Protein AF-A0A5B0MPW3-F1 (afdb_monomer)

Mean predicted aligned error: 5.73 Å

Secondary structure (DSSP, 8-state):
-HHHHTT---TTT-SS--SSB----SSTGGGGSHHHHHHHTTB-TTS-B-PPPBP-HHHHHHHHHHHHHHHHHS-HHHHHHHHHHHT---HHHHHHHHTTTSHHHHHHHHHHHHH-GGGGS-GGGG-TT--TTTSS---HIIIIIIIIIHHHHHHHHHHS-HHHHHHHHHHHHT---TTS--PPP-HHHHHHTGGG--HHHHHHHHHHHHHHTGGG--HHHHHHHHHHHHHHHHHT-S--S-HHHHHHHHHHHHHHHHHHHHHH-GGGGG-HHHHHHTTHHHHHHHHSSGGGG-SHHHHHHHHHHHHHHHTS-SSSHHHHHHHHHHHTT--

Nearest PDB structures (foldseek):
  3euh-assembly1_B  TM=1.556E-01  e=5.243E+00  Escherichia coli K-12

Organism: NCBI:txid56615

Sequence (331 aa):
MHSEITNTPYPGSALNPCCICTLSAPSLAAKHRKDFMYKFLHLDRHGNVTRNRPRVWLETIKQTHKLFKVATEDTIVAFDTLSKEYGVKDRINEKFIEQQGIAKVKAKINDLKANKFLRLFNPFLRLIGFDGCLDTPVEILHVFLLGVVKYLVHDFVGKLSEKQKDELEGRIESFNTSSLNMPKLQPKYLVSHVKSLIGKEFKIFLQAAPFILFPFMDEDQREIWISLCTLSSYAFQTHINNMEDFQLNLRKHTANFFYRIIRVTAQWVNKPKFHILLHLADSIRRFGPATLFSTEKFESYNGVLRTASTHSNRICPGRDIAIKFANFHAL

Foldseek 3Di:
DLCQLLQAPPLFQAQQNASFARLGAPDSVRLPDVVSLCQLLCHDPVRDRHHGHTDFSVVLLVLVVVLLCCLVPNHPVVSVVSCSVSRGHHPLLVVLSVCCPPPVSVVVCVCCVVPPVPSSTDPSSPDPPDRSNQPDALACQVLPQVAPLLVLLCVQLVPDDPVLLVQLLVQQQPDDCPPPPADDDDSCCCNVVSNPDGRRSSVVCLVCVLRSVVVVDDPLSNQLSVLSSVLVCLLQPPDDPDLVVSLVVNLVSLVSNVVSVVVVPSPCSSGSSNSSSNCNSVSCSVQNRSVRVHCPVVVVCVVLLVVQQVPDPPPCSVVSSVVSSVCPVVD

Radius of gyration: 23.0 Å; Cα contacts (8 Å, |Δi|>4): 360; chains: 1; bounding box: 61×42×62 Å

Structure (mmCIF, N/CA/C/O backbone):
data_AF-A0A5B0MPW3-F1
#
_entry.id   AF-A0A5B0MPW3-F1
#
loop_
_atom_site.group_PDB
_atom_site.id
_atom_site.type_symbol
_atom_site.label_atom_id
_atom_site.label_alt_id
_atom_site.label_comp_id
_atom_site.label_asym_id
_atom_site.label_entity_id
_atom_site.label_seq_id
_atom_site.pdbx_PDB_ins_code
_atom_site.Cartn_x
_atom_site.Cartn_y
_atom_site.Cartn_z
_atom_site.occupancy
_atom_site.B_iso_or_equiv
_atom_site.auth_seq_id
_atom_site.auth_comp_id
_atom_site.auth_asym_id
_atom_site.auth_atom_id
_atom_site.pdbx_PDB_model_num
ATOM 1 N N . MET A 1 1 ? 10.307 -1.663 -1.362 1.00 57.50 1 MET A N 1
ATOM 2 C CA . MET A 1 1 ? 10.723 -3.007 -1.805 1.00 57.50 1 MET A CA 1
ATOM 3 C C . MET A 1 1 ? 9.875 -3.500 -2.975 1.00 57.50 1 MET A C 1
ATOM 5 O O . MET A 1 1 ? 10.429 -3.609 -4.055 1.00 57.50 1 MET A O 1
ATOM 9 N N . HIS A 1 2 ? 8.553 -3.695 -2.835 1.00 80.50 2 HIS A N 1
ATOM 10 C CA . HIS A 1 2 ? 7.724 -4.223 -3.941 1.00 80.50 2 HIS A CA 1
ATOM 11 C C . HIS A 1 2 ? 7.846 -3.427 -5.244 1.00 80.50 2 HIS A C 1
ATOM 13 O O . HIS A 1 2 ? 8.099 -4.018 -6.278 1.00 80.50 2 HIS A O 1
ATOM 19 N N . SER A 1 3 ? 7.794 -2.093 -5.185 1.00 83.25 3 SER A N 1
ATOM 20 C CA . SER A 1 3 ? 7.912 -1.237 -6.376 1.00 83.25 3 SER A CA 1
ATOM 21 C C . SER A 1 3 ? 9.202 -1.448 -7.181 1.00 83.25 3 SER A C 1
ATOM 23 O O . SER A 1 3 ? 9.213 -1.246 -8.387 1.00 83.25 3 SER A O 1
ATOM 25 N N . GLU A 1 4 ? 10.297 -1.834 -6.522 1.00 86.75 4 GLU A N 1
ATOM 26 C CA . GLU A 1 4 ? 11.567 -2.117 -7.200 1.00 86.75 4 GLU A CA 1
ATOM 27 C C . GLU A 1 4 ? 11.546 -3.493 -7.858 1.00 86.75 4 GLU A C 1
ATOM 29 O O . GLU A 1 4 ? 12.031 -3.630 -8.971 1.00 86.75 4 GLU A O 1
ATOM 34 N N . ILE A 1 5 ? 10.941 -4.487 -7.201 1.00 90.19 5 ILE A N 1
ATOM 35 C CA . ILE A 1 5 ? 10.763 -5.844 -7.736 1.00 90.19 5 ILE A CA 1
ATOM 36 C C . ILE A 1 5 ? 9.858 -5.818 -8.973 1.00 90.19 5 ILE A C 1
ATOM 38 O O . ILE A 1 5 ? 10.146 -6.480 -9.965 1.00 90.19 5 ILE A O 1
ATOM 42 N N . THR A 1 6 ? 8.789 -5.025 -8.927 1.00 92.31 6 THR A N 1
ATOM 43 C CA . THR A 1 6 ? 7.731 -4.991 -9.944 1.00 92.31 6 THR A CA 1
ATOM 44 C C . THR A 1 6 ? 7.948 -3.936 -11.025 1.00 92.31 6 THR A C 1
ATOM 46 O O . THR A 1 6 ? 7.065 -3.727 -11.854 1.00 92.31 6 THR A O 1
ATOM 49 N N . ASN A 1 7 ? 9.096 -3.250 -11.029 1.00 93.81 7 ASN A N 1
ATOM 50 C CA . ASN A 1 7 ? 9.374 -2.130 -11.929 1.00 93.81 7 ASN A CA 1
ATOM 51 C C . ASN A 1 7 ? 8.238 -1.094 -11.955 1.00 93.81 7 ASN A C 1
ATOM 53 O O . ASN A 1 7 ? 7.864 -0.609 -13.020 1.00 93.81 7 ASN A O 1
ATOM 57 N N . THR A 1 8 ? 7.670 -0.738 -10.803 1.00 91.94 8 THR A N 1
ATOM 58 C CA . THR A 1 8 ? 6.634 0.300 -10.713 1.00 91.94 8 THR A CA 1
ATOM 59 C C . THR A 1 8 ? 7.130 1.520 -9.940 1.00 91.94 8 THR A C 1
ATOM 61 O O . THR A 1 8 ? 8.011 1.414 -9.085 1.00 91.94 8 THR A O 1
ATOM 64 N N . PRO A 1 9 ? 6.550 2.711 -10.166 1.00 88.94 9 PRO A N 1
ATOM 65 C CA . PRO A 1 9 ? 6.811 3.877 -9.342 1.00 88.94 9 PRO A CA 1
ATOM 66 C C . PRO A 1 9 ? 6.571 3.601 -7.858 1.00 88.94 9 PRO A C 1
ATOM 68 O O . PRO A 1 9 ? 5.715 2.801 -7.473 1.00 88.94 9 PRO A O 1
ATOM 71 N N . TYR A 1 10 ? 7.304 4.316 -7.006 1.00 86.25 10 TYR A N 1
ATOM 72 C CA . TYR A 1 10 ? 7.002 4.314 -5.582 1.00 86.25 10 TYR A CA 1
ATOM 73 C C . TYR A 1 10 ? 5.600 4.910 -5.370 1.00 86.25 10 TYR A C 1
ATOM 75 O O . TYR A 1 10 ? 5.380 6.042 -5.807 1.00 86.25 10 TYR A O 1
ATOM 83 N N . PRO A 1 11 ? 4.667 4.212 -4.696 1.00 78.38 11 PRO A N 1
ATOM 84 C CA . PRO A 1 11 ? 3.252 4.570 -4.716 1.00 78.38 11 PRO A CA 1
ATOM 85 C C . PRO A 1 11 ? 2.930 6.021 -4.347 1.00 78.38 11 PRO A C 1
ATOM 87 O O . PRO A 1 11 ? 2.039 6.594 -4.957 1.00 78.38 11 PRO A O 1
ATOM 90 N N . GLY A 1 12 ? 3.652 6.609 -3.379 1.00 76.25 12 GLY A N 1
ATOM 91 C CA . GLY A 1 12 ? 3.382 7.907 -2.732 1.00 76.25 12 GLY A CA 1
ATOM 92 C C . GLY A 1 12 ? 2.705 8.980 -3.601 1.00 76.25 12 GLY A C 1
ATOM 93 O O . GLY A 1 12 ? 1.484 9.009 -3.728 1.00 76.25 12 GLY A O 1
ATOM 94 N N . SER A 1 13 ? 3.481 9.904 -4.168 1.00 73.81 13 SER A N 1
ATOM 95 C CA . SER A 1 13 ? 2.966 10.944 -5.072 1.00 73.81 13 SER A CA 1
ATOM 96 C C . SER A 1 13 ? 2.858 10.475 -6.530 1.00 73.81 13 SER A C 1
ATOM 98 O O . SER A 1 13 ? 2.499 11.265 -7.397 1.00 73.81 13 SER A O 1
ATOM 100 N N . ALA A 1 14 ? 3.110 9.195 -6.826 1.00 84.81 14 ALA A N 1
ATOM 101 C CA . ALA A 1 14 ? 3.136 8.693 -8.196 1.00 84.81 14 ALA A CA 1
ATOM 102 C C . ALA A 1 14 ? 1.771 8.784 -8.883 1.00 84.81 14 ALA A C 1
ATOM 104 O O . ALA A 1 14 ? 0.738 8.469 -8.294 1.00 84.81 14 ALA A O 1
ATOM 105 N N . LEU A 1 15 ? 1.775 9.162 -10.161 1.00 91.44 15 LEU A N 1
ATOM 106 C CA . LEU A 1 15 ? 0.581 9.150 -11.010 1.00 91.44 15 LEU A CA 1
ATOM 107 C C . LEU A 1 15 ? 0.017 7.740 -11.204 1.00 91.44 15 LEU A C 1
ATOM 109 O O . LEU A 1 15 ? -1.187 7.603 -11.363 1.00 91.44 15 LEU A O 1
ATOM 113 N N . ASN A 1 16 ? 0.871 6.719 -11.097 1.00 93.19 16 ASN A N 1
ATOM 114 C CA . ASN A 1 16 ? 0.540 5.298 -11.155 1.00 93.19 16 ASN A CA 1
ATOM 115 C C . ASN A 1 16 ? 0.856 4.637 -9.803 1.00 93.19 16 ASN A C 1
ATOM 117 O O . ASN A 1 16 ? 1.947 4.093 -9.629 1.00 93.19 16 ASN A O 1
ATOM 121 N N . PRO A 1 17 ? -0.038 4.742 -8.808 1.00 91.62 17 PRO A N 1
ATOM 122 C CA . PRO A 1 17 ? 0.275 4.339 -7.441 1.00 91.62 17 PRO A CA 1
ATOM 123 C C . PRO A 1 17 ? 0.148 2.829 -7.174 1.00 91.62 17 PRO A C 1
ATOM 125 O O . PRO A 1 17 ? 0.576 2.372 -6.116 1.00 91.62 17 PRO A O 1
ATOM 128 N N . CYS A 1 18 ? -0.466 2.055 -8.076 1.00 94.12 18 CYS A N 1
ATOM 129 C CA . CYS A 1 18 ? -0.757 0.635 -7.867 1.00 94.12 18 CYS A CA 1
ATOM 130 C C . CYS A 1 18 ? 0.128 -0.265 -8.740 1.00 94.12 18 CYS A C 1
ATOM 132 O O . CYS A 1 18 ? 0.211 -0.063 -9.952 1.00 94.12 18 CYS A O 1
ATOM 134 N N . CYS A 1 19 ? 0.729 -1.294 -8.134 1.00 92.75 19 CYS A N 1
ATOM 135 C CA . CYS A 1 19 ? 1.487 -2.323 -8.851 1.00 92.75 19 CYS A CA 1
ATOM 136 C C . CYS A 1 19 ? 0.631 -3.494 -9.362 1.00 92.75 19 CYS A C 1
ATOM 138 O O . CYS A 1 19 ? 1.103 -4.264 -10.192 1.00 92.75 19 CYS A O 1
ATOM 140 N N . ILE A 1 20 ? -0.623 -3.601 -8.911 1.00 95.00 20 ILE A N 1
ATOM 141 C CA . ILE A 1 20 ? -1.536 -4.711 -9.237 1.00 95.00 20 ILE A CA 1
ATOM 142 C C . ILE A 1 20 ? -2.473 -4.338 -10.399 1.00 95.00 20 ILE A C 1
ATOM 144 O O . ILE A 1 20 ? -2.785 -5.168 -11.249 1.00 95.00 20 ILE A O 1
ATOM 148 N N . CYS A 1 21 ? -2.904 -3.076 -10.486 1.00 96.12 21 CYS A N 1
ATOM 149 C CA . CYS A 1 21 ? -3.837 -2.609 -11.516 1.00 96.12 21 CYS A CA 1
ATOM 150 C C . CYS A 1 21 ? -3.400 -1.295 -12.172 1.00 96.12 21 CYS A C 1
ATOM 152 O O . CYS A 1 21 ? -2.471 -0.618 -11.724 1.00 96.12 21 CYS A O 1
ATOM 154 N N . THR A 1 22 ? -4.089 -0.925 -13.248 1.00 95.19 22 THR A N 1
ATOM 155 C CA . THR A 1 22 ? -3.796 0.249 -14.076 1.00 95.19 22 THR A CA 1
ATOM 156 C C . THR A 1 22 ? -4.370 1.552 -13.510 1.00 95.19 22 THR A C 1
ATOM 158 O O . THR A 1 22 ? -4.668 2.466 -14.278 1.00 95.19 22 THR A O 1
ATOM 161 N N . LEU A 1 23 ? -4.574 1.661 -12.189 1.00 95.88 23 LEU A N 1
ATOM 162 C CA . LEU A 1 23 ? -4.984 2.928 -11.580 1.00 95.88 23 LEU A CA 1
ATOM 163 C C . LEU A 1 23 ? -3.946 4.002 -11.917 1.00 95.88 23 LEU A C 1
ATOM 165 O O . LEU A 1 23 ? -2.776 3.876 -11.546 1.00 95.88 23 LEU A O 1
ATOM 169 N N . SER A 1 24 ? -4.396 5.064 -12.578 1.00 95.00 24 SER A N 1
ATOM 170 C CA . SER A 1 24 ? -3.547 6.175 -12.979 1.00 95.00 24 SER A CA 1
ATOM 171 C C . SER A 1 24 ? -4.295 7.509 -12.956 1.00 95.00 24 SER A C 1
ATOM 173 O O . SER A 1 24 ? -5.526 7.556 -13.028 1.00 95.00 24 SER A O 1
ATOM 175 N N . ALA A 1 25 ? -3.542 8.602 -12.838 1.00 93.88 25 ALA A N 1
ATOM 176 C CA . ALA A 1 25 ? -4.027 9.967 -13.017 1.00 93.88 25 ALA A CA 1
ATOM 177 C C . ALA A 1 25 ? -3.136 10.706 -14.028 1.00 93.88 25 ALA A C 1
ATOM 179 O O . ALA A 1 25 ? -1.918 10.560 -13.958 1.00 93.88 25 ALA A O 1
ATOM 180 N N . PRO A 1 26 ? -3.688 11.545 -14.920 1.00 91.88 26 PRO A N 1
ATOM 181 C CA . PRO A 1 26 ? -2.880 12.298 -15.884 1.00 91.88 26 PRO A CA 1
ATOM 182 C C . PRO A 1 26 ? -2.024 13.393 -15.223 1.00 91.88 26 PRO A C 1
ATOM 184 O O . PRO A 1 26 ? -1.010 13.811 -15.770 1.00 91.88 26 PRO A O 1
ATOM 187 N N . SER A 1 27 ? -2.414 13.868 -14.038 1.00 91.75 27 SER A N 1
ATOM 188 C CA . SER A 1 27 ? -1.664 14.851 -13.253 1.00 91.75 27 SER A CA 1
ATOM 189 C C . SER A 1 27 ? -1.987 14.724 -11.764 1.00 91.75 27 SER A C 1
ATOM 191 O O . SER A 1 27 ? -2.955 14.061 -11.381 1.00 91.75 27 SER A O 1
ATOM 193 N N . LEU A 1 28 ? -1.199 15.379 -10.904 1.00 89.75 28 LEU A N 1
ATOM 194 C CA . LEU A 1 28 ? -1.495 15.436 -9.467 1.00 89.75 28 LEU A CA 1
ATOM 195 C C . LEU A 1 28 ? -2.837 16.126 -9.203 1.00 89.75 28 LEU A C 1
ATOM 197 O O . LEU A 1 28 ? -3.631 15.622 -8.418 1.00 89.75 28 LEU A O 1
ATOM 201 N N . ALA A 1 29 ? -3.133 17.211 -9.925 1.00 90.81 29 ALA A N 1
ATOM 202 C CA . ALA A 1 29 ? -4.409 17.914 -9.820 1.00 90.81 29 ALA A CA 1
ATOM 203 C C . ALA A 1 29 ? -5.602 17.011 -10.184 1.00 90.81 29 ALA A C 1
ATOM 205 O O . ALA A 1 29 ? -6.652 17.074 -9.547 1.00 90.81 29 ALA A O 1
ATOM 206 N N . ALA A 1 30 ? -5.436 16.124 -11.172 1.00 92.00 30 ALA A N 1
ATOM 207 C CA . ALA A 1 30 ? -6.485 15.195 -11.578 1.00 92.00 30 ALA A CA 1
ATOM 208 C C . ALA A 1 30 ? -6.831 14.152 -10.501 1.00 92.00 30 ALA A C 1
ATOM 210 O O . ALA A 1 30 ? -7.947 13.643 -10.503 1.00 92.00 30 ALA A O 1
ATOM 211 N N . LYS A 1 31 ? -5.941 13.879 -9.533 1.00 90.38 31 LYS A N 1
ATOM 212 C CA . LYS A 1 31 ? -6.257 12.988 -8.402 1.00 90.38 31 LYS A CA 1
ATOM 213 C C . LYS A 1 31 ? -7.365 13.523 -7.494 1.00 90.38 31 LYS A C 1
ATOM 215 O O . LYS A 1 31 ? -7.997 12.747 -6.786 1.00 90.38 31 LYS A O 1
ATOM 220 N N . HIS A 1 32 ? -7.609 14.832 -7.516 1.00 88.75 32 HIS A N 1
ATOM 221 C CA . HIS A 1 32 ? -8.658 15.474 -6.723 1.00 88.75 32 HIS A CA 1
ATOM 222 C C . HIS A 1 32 ? -10.024 15.481 -7.420 1.00 88.75 32 HIS A C 1
ATOM 224 O O . HIS A 1 32 ? -10.994 15.998 -6.871 1.00 88.75 32 HIS A O 1
ATOM 230 N N . ARG A 1 33 ? -10.119 14.924 -8.632 1.00 92.31 33 ARG A N 1
ATOM 231 C CA . ARG A 1 33 ? -11.367 14.854 -9.389 1.00 92.31 33 ARG A CA 1
ATOM 232 C C . ARG A 1 33 ? -12.148 13.575 -9.063 1.00 92.31 33 ARG A C 1
ATOM 234 O O . ARG A 1 33 ? -11.582 12.550 -8.677 1.00 92.31 33 ARG 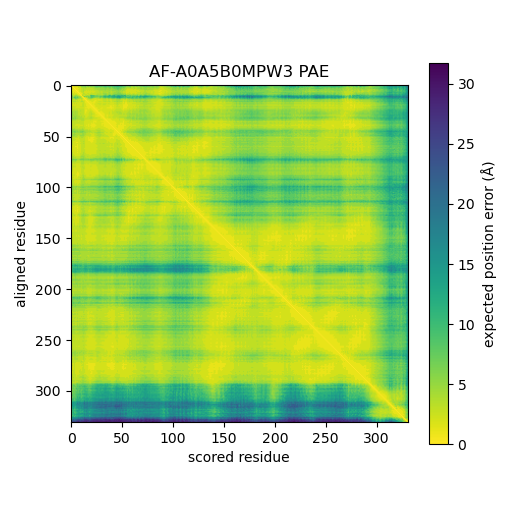A O 1
ATOM 241 N N . LYS A 1 34 ? -13.473 13.631 -9.242 1.00 92.50 34 LYS A N 1
ATOM 242 C CA . LYS A 1 34 ? -14.388 12.515 -8.938 1.00 92.50 34 LYS A CA 1
ATOM 243 C C . LYS A 1 34 ? -14.111 11.269 -9.785 1.00 92.50 34 LYS A C 1
ATOM 245 O O . LYS A 1 34 ? -14.228 10.162 -9.279 1.00 92.50 34 LYS A O 1
ATOM 250 N N . ASP A 1 35 ? -13.702 11.433 -11.041 1.00 93.38 35 ASP A N 1
ATOM 251 C CA . ASP A 1 35 ? -13.342 10.330 -11.939 1.00 93.38 35 ASP A CA 1
ATOM 252 C C . ASP A 1 35 ? -12.165 9.505 -11.404 1.00 93.38 35 ASP A C 1
ATOM 254 O O . ASP A 1 35 ? -12.215 8.273 -11.433 1.00 93.38 35 ASP A O 1
ATOM 258 N N . PHE A 1 36 ? -11.138 10.164 -10.854 1.00 94.94 36 PHE A N 1
ATOM 259 C CA . PHE A 1 36 ? -10.052 9.458 -10.182 1.00 94.94 36 PHE A CA 1
ATOM 260 C C . PHE A 1 36 ? -10.540 8.765 -8.911 1.00 94.94 36 PHE A C 1
ATOM 262 O O . PHE A 1 36 ? -10.174 7.618 -8.686 1.00 94.94 36 PHE A O 1
ATOM 269 N N . MET A 1 37 ? -11.391 9.414 -8.108 1.00 94.81 37 MET A N 1
ATOM 270 C CA . MET A 1 37 ? -11.970 8.805 -6.904 1.00 94.81 37 MET A CA 1
ATOM 271 C C . MET A 1 37 ? -12.742 7.516 -7.228 1.00 94.81 37 MET A C 1
ATOM 273 O O . MET A 1 37 ? -12.521 6.504 -6.570 1.00 94.81 37 MET A O 1
ATOM 277 N N . TYR A 1 38 ? -13.590 7.509 -8.261 1.00 95.31 38 TYR A N 1
ATOM 278 C CA . TYR A 1 38 ? -14.320 6.307 -8.682 1.00 95.31 38 TYR A CA 1
ATOM 279 C C . TYR A 1 38 ? -13.362 5.164 -9.049 1.00 95.31 38 TYR A C 1
ATOM 281 O O . TYR A 1 38 ? -13.443 4.074 -8.481 1.00 95.31 38 TYR A O 1
ATOM 289 N N . LYS A 1 39 ? -12.356 5.439 -9.891 1.00 96.50 39 LYS A N 1
ATOM 290 C CA . LYS A 1 39 ? -11.315 4.456 -10.240 1.00 96.50 39 LYS A CA 1
ATOM 291 C C . LYS A 1 39 ? -10.505 4.006 -9.024 1.00 96.50 39 LYS A C 1
ATOM 293 O O . LYS A 1 39 ? -10.205 2.821 -8.889 1.00 96.50 39 LYS A O 1
ATOM 298 N N . PHE A 1 40 ? -10.164 4.920 -8.118 1.00 96.31 40 PHE A N 1
ATOM 299 C CA . PHE A 1 40 ? -9.438 4.624 -6.881 1.00 96.31 40 PHE A CA 1
ATOM 300 C C . PHE A 1 40 ? -10.201 3.623 -6.006 1.00 96.31 40 PHE A C 1
ATOM 302 O O . PHE A 1 40 ? -9.582 2.826 -5.308 1.00 96.31 40 PHE A O 1
ATOM 309 N N . LEU A 1 41 ? -11.529 3.624 -6.073 1.00 96.19 41 LEU A N 1
ATOM 310 C CA . LEU A 1 41 ? -12.398 2.775 -5.261 1.00 96.19 41 LEU A CA 1
ATOM 311 C C . LEU A 1 41 ? -12.910 1.530 -5.985 1.00 96.19 41 LEU A C 1
ATOM 313 O O . LEU A 1 41 ? -13.642 0.753 -5.382 1.00 96.19 41 LEU A O 1
ATOM 317 N N . HIS A 1 42 ? -12.528 1.328 -7.251 1.00 96.69 42 HIS A N 1
ATOM 318 C CA . HIS A 1 42 ? -13.122 0.312 -8.126 1.00 96.69 42 HIS A CA 1
ATOM 319 C C . HIS A 1 42 ? -14.637 0.476 -8.288 1.00 96.69 42 HIS A C 1
ATOM 321 O O . HIS A 1 42 ? -15.383 -0.501 -8.217 1.00 96.69 42 HIS A O 1
ATOM 327 N N . LEU A 1 43 ? -15.090 1.709 -8.503 1.00 95.50 43 LEU A N 1
ATOM 328 C CA . LEU A 1 43 ? -16.491 2.048 -8.721 1.00 95.50 43 LEU A CA 1
ATOM 329 C C . LEU A 1 43 ? -16.671 2.770 -10.059 1.00 95.50 43 LEU A C 1
ATOM 331 O O . LEU A 1 43 ? -15.747 3.413 -10.559 1.00 95.50 43 LEU A O 1
ATOM 335 N N . ASP A 1 44 ? -17.870 2.685 -10.626 1.00 94.69 44 ASP A N 1
ATOM 336 C CA . ASP A 1 44 ? -18.333 3.608 -11.661 1.00 94.69 44 ASP A CA 1
ATOM 337 C C . ASP A 1 44 ? -19.012 4.848 -11.040 1.00 94.69 44 ASP A C 1
ATOM 339 O O . ASP A 1 44 ? -19.108 5.005 -9.820 1.00 94.69 44 ASP A O 1
ATOM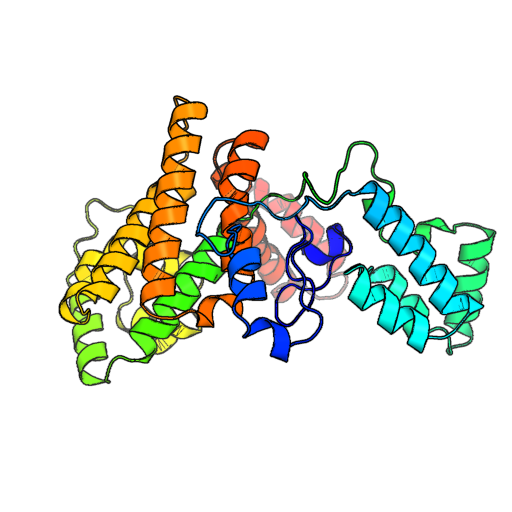 343 N N . ARG A 1 45 ? -19.514 5.750 -11.892 1.00 93.31 45 ARG A N 1
ATOM 344 C CA . ARG A 1 45 ? -20.228 6.968 -11.464 1.00 93.31 45 ARG A CA 1
ATOM 345 C C . ARG A 1 45 ? -21.568 6.707 -10.761 1.00 93.31 45 ARG A C 1
ATOM 347 O O . ARG A 1 45 ? -22.106 7.624 -10.148 1.00 93.31 45 ARG A O 1
ATOM 354 N N . HIS A 1 46 ? -22.113 5.500 -10.890 1.00 92.88 46 HIS A N 1
ATOM 355 C CA . HIS A 1 46 ? -23.371 5.063 -10.286 1.00 92.88 46 HIS A CA 1
ATOM 356 C C . HIS A 1 46 ? -23.139 4.291 -8.976 1.00 92.88 46 HIS A C 1
ATOM 358 O O . HIS A 1 46 ? -24.101 3.949 -8.296 1.00 92.88 46 HIS A O 1
ATOM 364 N N . GLY A 1 47 ? -21.878 4.047 -8.600 1.00 89.19 47 GLY A N 1
ATOM 365 C CA . GLY A 1 47 ? -21.514 3.282 -7.411 1.00 89.19 47 GLY A CA 1
ATOM 366 C C . GLY A 1 47 ? -21.472 1.768 -7.633 1.00 89.19 47 GLY A C 1
ATOM 367 O O . GLY A 1 47 ? -21.315 1.029 -6.663 1.00 89.19 47 GLY A O 1
ATOM 368 N N . ASN A 1 48 ? -21.568 1.288 -8.878 1.00 93.75 48 ASN A N 1
ATOM 369 C CA . ASN A 1 48 ? -21.407 -0.132 -9.178 1.00 93.75 48 ASN A CA 1
ATOM 370 C C . ASN A 1 48 ? -19.930 -0.515 -9.173 1.00 93.75 48 ASN A C 1
ATOM 372 O O . ASN A 1 48 ? -19.073 0.239 -9.642 1.00 93.75 48 ASN A O 1
ATOM 376 N N . VAL A 1 49 ? -19.632 -1.727 -8.705 1.00 93.56 49 VAL A N 1
ATOM 377 C CA . VAL A 1 49 ? -18.264 -2.250 -8.681 1.00 93.56 49 VAL A CA 1
ATOM 378 C C . VAL A 1 49 ? -17.729 -2.389 -10.105 1.00 93.56 49 VAL A C 1
ATOM 380 O O . VAL A 1 49 ? -18.199 -3.210 -10.885 1.00 93.56 49 VAL A O 1
ATOM 383 N N . THR A 1 50 ? -16.695 -1.613 -10.417 1.00 95.31 50 THR A N 1
ATOM 384 C CA . THR A 1 50 ? -15.959 -1.635 -11.683 1.00 95.31 50 THR A CA 1
ATOM 385 C C . THR A 1 50 ? -14.468 -1.652 -11.372 1.00 95.31 50 THR A C 1
ATOM 387 O O . THR A 1 50 ? -13.862 -0.622 -11.076 1.00 95.31 50 THR A O 1
ATOM 390 N N . ARG A 1 51 ? -13.857 -2.842 -11.391 1.00 95.44 51 ARG A N 1
ATOM 391 C CA . ARG A 1 51 ? -12.425 -2.986 -11.093 1.00 95.44 51 ARG A CA 1
ATOM 392 C C . ARG A 1 51 ? -11.579 -2.319 -12.172 1.00 95.44 51 ARG A C 1
ATOM 394 O O . ARG A 1 51 ? -11.877 -2.428 -13.360 1.00 95.44 51 ARG A O 1
ATOM 401 N N . ASN A 1 52 ? -10.479 -1.690 -11.759 1.00 96.88 52 ASN A N 1
ATOM 402 C CA . ASN A 1 52 ? -9.460 -1.276 -12.717 1.00 96.88 52 ASN A CA 1
ATOM 403 C C . ASN A 1 52 ? -8.877 -2.513 -13.401 1.00 96.88 52 ASN A C 1
ATOM 405 O O . ASN A 1 52 ? -8.747 -3.574 -12.783 1.00 96.88 52 ASN A O 1
ATOM 409 N N . ARG A 1 53 ? -8.472 -2.355 -14.661 1.00 96.12 53 ARG A N 1
ATOM 410 C CA . ARG A 1 53 ? -7.806 -3.423 -15.402 1.00 96.12 53 ARG A CA 1
ATOM 411 C C . ARG A 1 53 ? -6.549 -3.874 -14.634 1.00 96.12 53 ARG A C 1
ATOM 413 O O . ARG A 1 53 ? -5.775 -3.019 -14.195 1.00 96.12 53 ARG A O 1
ATOM 420 N N . PRO A 1 54 ? -6.324 -5.185 -14.450 1.00 95.88 54 PRO A N 1
ATOM 421 C CA . PRO A 1 54 ? -5.074 -5.683 -13.890 1.00 95.88 54 PRO A CA 1
ATOM 422 C C . PRO A 1 54 ? -3.882 -5.283 -14.763 1.00 95.88 54 PRO A C 1
ATOM 424 O O . PRO A 1 54 ? -3.993 -5.226 -15.991 1.00 95.88 54 PRO A O 1
ATOM 427 N N . ARG A 1 55 ? -2.733 -5.017 -14.139 1.00 95.50 55 ARG A N 1
ATOM 428 C CA . ARG A 1 55 ? -1.470 -4.922 -14.878 1.00 95.50 55 ARG A CA 1
ATOM 429 C C . ARG A 1 55 ? -1.081 -6.310 -15.379 1.00 95.50 55 ARG A C 1
ATOM 431 O O . ARG A 1 55 ? -1.428 -7.318 -14.771 1.00 95.50 55 ARG A O 1
ATOM 438 N N . VAL A 1 56 ? -0.356 -6.345 -16.491 1.00 96.00 56 VAL A N 1
ATOM 439 C CA . VAL A 1 56 ? 0.143 -7.584 -17.092 1.00 96.00 56 VAL A CA 1
ATOM 440 C C . VAL A 1 56 ? 1.662 -7.572 -17.016 1.00 96.00 56 VAL A C 1
ATOM 442 O O . VAL A 1 56 ? 2.302 -6.686 -17.581 1.00 96.00 56 VAL A O 1
ATOM 445 N N . TRP A 1 57 ? 2.257 -8.563 -16.353 1.00 96.06 57 TRP A N 1
ATOM 446 C CA . TRP A 1 57 ? 3.703 -8.582 -16.121 1.00 96.06 57 TRP A CA 1
ATOM 447 C C . TRP A 1 57 ? 4.528 -8.580 -17.410 1.00 96.06 57 TRP A C 1
ATOM 449 O O . TRP A 1 57 ? 5.497 -7.832 -17.541 1.00 96.06 57 TRP A O 1
ATOM 459 N N . LEU A 1 58 ? 4.085 -9.334 -18.419 1.00 96.06 58 LEU A N 1
ATOM 460 C CA . LEU A 1 58 ? 4.720 -9.344 -19.737 1.00 96.06 58 LEU A CA 1
ATOM 461 C C . LEU A 1 58 ? 4.705 -7.961 -20.409 1.00 96.06 58 LEU A C 1
ATOM 463 O O . LEU A 1 58 ? 5.640 -7.610 -21.129 1.00 96.06 58 LEU A O 1
ATOM 467 N N . GLU A 1 59 ? 3.660 -7.167 -20.177 1.00 96.44 59 GLU A N 1
ATOM 468 C CA . GLU A 1 59 ? 3.583 -5.795 -20.674 1.00 96.44 59 GLU A CA 1
ATOM 469 C C . GLU A 1 59 ? 4.592 -4.897 -19.949 1.00 96.44 59 GLU A C 1
ATOM 471 O O . GLU A 1 59 ? 5.337 -4.181 -20.616 1.00 96.44 59 GLU A O 1
ATOM 476 N N . THR A 1 60 ? 4.721 -5.023 -18.623 1.00 96.19 60 THR A N 1
ATOM 477 C CA . THR A 1 60 ? 5.756 -4.332 -17.832 1.00 96.19 60 THR A CA 1
ATOM 478 C C . THR A 1 60 ? 7.171 -4.663 -18.322 1.00 96.19 60 THR A C 1
ATOM 480 O O . THR A 1 60 ? 8.001 -3.761 -18.465 1.00 96.19 60 THR A O 1
ATOM 483 N N . ILE A 1 61 ? 7.453 -5.933 -18.646 1.00 96.19 61 ILE A N 1
ATOM 484 C CA . ILE A 1 61 ? 8.742 -6.361 -19.221 1.00 96.19 61 ILE A CA 1
ATOM 485 C C . ILE A 1 61 ? 8.983 -5.672 -20.573 1.00 96.19 61 ILE A C 1
ATOM 487 O O . ILE A 1 61 ? 10.034 -5.063 -20.788 1.00 96.19 61 ILE A O 1
ATOM 491 N N . LYS A 1 62 ? 8.005 -5.727 -21.488 1.00 97.12 62 LYS A N 1
ATOM 492 C CA . LYS A 1 62 ? 8.100 -5.098 -22.819 1.00 97.12 62 LYS A CA 1
ATOM 493 C C . LYS A 1 62 ? 8.300 -3.584 -22.718 1.00 97.12 62 LYS A C 1
ATOM 495 O O . LYS A 1 62 ? 9.169 -3.032 -23.392 1.00 97.12 62 LYS A O 1
ATOM 500 N N . GLN A 1 63 ? 7.526 -2.923 -21.861 1.00 97.19 63 GLN A N 1
ATOM 501 C CA . GLN A 1 63 ? 7.615 -1.485 -21.621 1.00 97.19 63 GLN A CA 1
ATOM 502 C C . GLN A 1 63 ? 8.959 -1.101 -20.996 1.00 97.19 63 GLN A C 1
ATOM 504 O O . GLN A 1 63 ? 9.539 -0.106 -21.416 1.00 97.19 63 GLN A O 1
ATOM 509 N N . THR A 1 64 ? 9.515 -1.912 -20.087 1.00 96.69 64 THR A N 1
ATOM 510 C CA . THR A 1 64 ? 10.856 -1.674 -19.522 1.00 96.69 64 THR A CA 1
ATOM 511 C C . THR A 1 64 ? 11.929 -1.650 -20.618 1.00 96.69 64 THR A C 1
ATOM 513 O O . THR A 1 64 ? 12.710 -0.701 -20.701 1.00 96.69 64 THR A O 1
ATOM 516 N N . HIS A 1 65 ? 11.948 -2.648 -21.508 1.00 95.44 65 HIS A N 1
ATOM 517 C CA . HIS A 1 65 ? 12.907 -2.674 -22.620 1.00 95.44 65 HIS A CA 1
ATOM 518 C C . HIS A 1 65 ? 12.700 -1.507 -23.594 1.00 95.44 65 HIS A C 1
ATOM 520 O O . HIS A 1 65 ? 13.672 -0.896 -24.044 1.00 95.44 65 HIS A O 1
ATOM 526 N N . LYS A 1 66 ? 11.439 -1.164 -23.895 1.00 96.50 66 LYS A N 1
ATOM 527 C CA . LYS A 1 66 ? 11.101 -0.020 -24.751 1.00 96.50 66 LYS A CA 1
ATOM 528 C C . LYS A 1 66 ? 11.611 1.294 -24.158 1.00 96.50 66 LYS A C 1
ATOM 530 O O . LYS A 1 66 ? 12.199 2.086 -24.886 1.00 96.50 66 LYS A O 1
ATOM 535 N N . LEU A 1 67 ? 11.426 1.510 -22.857 1.00 96.69 67 LEU A N 1
ATOM 536 C CA . LEU A 1 67 ? 11.892 2.714 -22.169 1.00 96.69 67 LEU A CA 1
ATOM 537 C C . LEU A 1 67 ? 13.414 2.860 -22.249 1.00 96.69 67 LEU A C 1
ATOM 539 O O . LEU A 1 67 ? 13.897 3.939 -22.580 1.00 96.69 67 LEU A O 1
ATOM 543 N N . PHE A 1 68 ? 14.173 1.782 -22.040 1.00 94.88 68 PHE A N 1
ATOM 544 C CA . PHE A 1 68 ? 15.630 1.833 -22.188 1.00 94.88 68 PHE A CA 1
ATOM 545 C C . PHE A 1 68 ? 16.071 2.157 -23.620 1.00 94.88 68 PHE A C 1
ATOM 547 O O . PHE A 1 68 ? 17.012 2.925 -23.823 1.00 94.88 68 PHE A O 1
ATOM 554 N N . LYS A 1 69 ? 15.379 1.602 -24.623 1.00 94.06 69 LYS A N 1
ATOM 555 C CA . LYS A 1 69 ? 15.628 1.937 -26.028 1.00 94.06 69 LYS A CA 1
ATOM 556 C C . LYS A 1 69 ? 15.437 3.437 -26.266 1.00 94.06 69 LYS A C 1
ATOM 558 O O . LYS A 1 69 ? 16.370 4.096 -26.707 1.00 94.06 69 LYS A O 1
ATOM 563 N N . VAL A 1 70 ? 14.286 3.983 -25.869 1.00 95.25 70 VAL A N 1
ATOM 564 C CA . VAL A 1 70 ? 13.974 5.420 -25.988 1.00 95.25 70 VAL A CA 1
ATOM 565 C C . VAL A 1 70 ? 15.025 6.276 -25.277 1.00 95.25 70 VAL A C 1
ATOM 567 O O . VAL A 1 70 ? 15.538 7.224 -25.857 1.00 95.25 70 VAL A O 1
ATOM 570 N N . ALA A 1 71 ? 15.425 5.909 -24.060 1.00 93.00 71 ALA A N 1
ATOM 571 C CA . ALA A 1 71 ? 16.411 6.671 -23.298 1.00 93.00 71 ALA A CA 1
ATOM 572 C C . ALA A 1 71 ? 17.819 6.693 -23.919 1.00 93.00 71 ALA A C 1
ATOM 574 O O . ALA A 1 71 ? 18.591 7.603 -23.619 1.00 93.00 71 ALA A O 1
ATOM 575 N N . THR A 1 72 ? 18.171 5.691 -24.736 1.00 88.56 72 THR A N 1
ATOM 576 C CA . THR A 1 72 ? 19.515 5.569 -25.334 1.00 88.56 72 THR A CA 1
ATOM 577 C C . THR A 1 72 ? 19.583 5.897 -26.825 1.00 88.56 72 THR A C 1
ATOM 579 O O . THR A 1 72 ? 20.685 6.105 -27.327 1.00 88.56 72 THR A O 1
ATOM 582 N N . GLU A 1 73 ? 18.449 5.931 -27.525 1.00 90.00 73 GLU A N 1
ATOM 583 C CA . GLU A 1 73 ? 18.375 6.148 -28.979 1.00 90.00 73 GLU A CA 1
ATOM 584 C C . GLU A 1 73 ? 17.554 7.384 -29.376 1.00 90.00 73 GLU A C 1
ATOM 586 O O . GLU A 1 73 ? 17.688 7.854 -30.501 1.00 90.00 73 GLU A O 1
ATOM 591 N N . ASP A 1 74 ? 16.719 7.909 -28.478 1.00 91.25 74 ASP A N 1
ATOM 592 C CA . ASP A 1 74 ? 15.860 9.073 -28.715 1.00 91.25 74 ASP A CA 1
ATOM 593 C C . ASP A 1 74 ? 16.195 10.178 -27.689 1.00 91.25 74 ASP A C 1
ATOM 595 O O . ASP A 1 74 ? 17.347 10.607 -27.593 1.00 91.25 74 ASP A O 1
ATOM 599 N N . THR A 1 75 ? 15.227 10.638 -26.888 1.00 92.19 75 THR A N 1
ATOM 600 C CA . THR A 1 75 ? 15.412 11.727 -25.923 1.00 92.19 75 THR A CA 1
ATOM 601 C C . THR A 1 75 ? 15.009 11.326 -24.507 1.00 92.19 75 THR A C 1
ATOM 603 O O . THR A 1 75 ? 14.070 10.560 -24.279 1.00 92.19 75 THR A O 1
ATOM 606 N N . ILE A 1 76 ? 15.677 11.926 -23.515 1.00 92.38 76 ILE A N 1
ATOM 607 C CA . ILE A 1 76 ? 15.310 11.768 -22.098 1.00 92.38 76 ILE A CA 1
ATOM 608 C C . ILE A 1 76 ? 13.890 12.289 -21.827 1.00 92.38 76 ILE A C 1
ATOM 610 O O . ILE A 1 76 ? 13.163 11.709 -21.028 1.00 92.38 76 ILE A O 1
ATOM 614 N N . VAL A 1 77 ? 13.444 13.317 -22.558 1.00 94.19 77 VAL A N 1
ATOM 615 C CA . VAL A 1 77 ? 12.077 13.857 -22.455 1.00 94.19 77 VAL A CA 1
ATOM 616 C C . VAL A 1 77 ? 11.025 12.834 -22.904 1.00 94.19 77 VAL A C 1
ATOM 618 O O . VAL A 1 77 ? 9.994 12.672 -22.241 1.00 94.19 77 VAL A O 1
ATOM 621 N N . ALA A 1 78 ? 11.277 12.115 -24.004 1.00 95.12 78 ALA A N 1
ATOM 622 C CA . ALA A 1 78 ? 10.408 11.029 -24.452 1.00 95.12 78 ALA A CA 1
ATOM 623 C C . ALA A 1 78 ? 10.386 9.874 -23.437 1.00 95.12 78 ALA A C 1
ATOM 625 O O . ALA A 1 78 ? 9.311 9.365 -23.106 1.00 95.12 78 ALA A O 1
ATOM 626 N N . PHE A 1 79 ? 11.547 9.510 -22.880 1.00 94.88 79 PHE A N 1
ATOM 627 C CA . PHE A 1 79 ? 11.647 8.521 -21.804 1.00 94.88 79 PHE A CA 1
ATOM 628 C C . PHE A 1 79 ? 10.812 8.921 -20.579 1.00 94.88 79 PHE A C 1
ATOM 630 O O . PHE A 1 79 ? 9.992 8.126 -20.119 1.00 94.88 79 PHE A O 1
ATOM 637 N N . ASP A 1 80 ? 10.954 10.153 -20.086 1.00 93.06 80 ASP A N 1
ATOM 638 C CA . ASP A 1 80 ? 10.228 10.647 -18.912 1.00 93.06 80 ASP A CA 1
ATOM 639 C C . ASP A 1 80 ? 8.710 10.657 -19.126 1.00 93.06 80 ASP A C 1
ATOM 641 O O . ASP A 1 80 ? 7.938 10.390 -18.199 1.00 93.06 80 ASP A O 1
ATOM 645 N N . THR A 1 81 ? 8.271 10.971 -20.345 1.00 93.94 81 THR A N 1
ATOM 646 C CA . THR A 1 81 ? 6.853 11.005 -20.720 1.00 93.94 81 THR A CA 1
ATOM 647 C C . THR A 1 81 ? 6.267 9.594 -20.749 1.00 93.94 81 THR A C 1
ATOM 649 O O . THR A 1 81 ? 5.288 9.320 -20.052 1.00 93.94 81 THR A O 1
ATOM 652 N N . LEU A 1 82 ? 6.913 8.669 -21.466 1.00 94.94 82 LEU A N 1
ATOM 653 C CA . LEU A 1 82 ? 6.468 7.276 -21.566 1.00 94.94 82 LEU A CA 1
ATOM 654 C C . LEU A 1 82 ? 6.571 6.532 -20.229 1.00 94.94 82 LEU A C 1
ATOM 656 O O . LEU A 1 82 ? 5.702 5.728 -19.904 1.00 94.94 82 LEU A O 1
ATOM 660 N N . SER A 1 83 ? 7.594 6.816 -19.418 1.00 94.00 83 SER A N 1
ATOM 661 C CA . SER A 1 83 ? 7.753 6.236 -18.078 1.00 94.00 83 SER A CA 1
ATOM 662 C C . SER A 1 83 ? 6.560 6.585 -17.182 1.00 94.00 83 SER A C 1
ATOM 664 O O . SER A 1 83 ? 6.005 5.720 -16.492 1.00 94.00 83 SER A O 1
ATOM 666 N N . LYS A 1 84 ? 6.094 7.841 -17.245 1.00 92.25 84 LYS A N 1
ATOM 667 C CA . LYS A 1 84 ? 4.891 8.299 -16.534 1.00 92.25 84 LYS A CA 1
ATOM 668 C C . LYS A 1 84 ? 3.614 7.690 -17.101 1.00 92.25 84 LYS A C 1
ATOM 670 O O . LYS A 1 84 ? 2.744 7.344 -16.311 1.00 92.25 84 LYS A O 1
ATOM 675 N N . GLU A 1 85 ? 3.492 7.552 -18.417 1.00 92.88 85 GLU A N 1
ATOM 676 C CA . GLU A 1 85 ? 2.319 6.949 -19.062 1.00 92.88 85 GLU A CA 1
ATOM 677 C C . GLU A 1 85 ? 2.172 5.467 -18.690 1.00 92.88 85 GLU A C 1
ATOM 679 O O . GLU A 1 85 ? 1.131 5.044 -18.192 1.00 92.88 85 GLU A O 1
ATOM 684 N N . TYR A 1 86 ? 3.245 4.693 -18.852 1.00 94.69 86 TYR A N 1
ATOM 685 C CA . TYR A 1 86 ? 3.279 3.263 -18.542 1.00 94.69 86 TYR A CA 1
ATOM 686 C C . TYR A 1 86 ? 3.218 2.998 -17.033 1.00 94.69 86 TYR A C 1
ATOM 688 O O . TYR A 1 86 ? 2.725 1.962 -16.568 1.00 94.69 86 TYR A O 1
ATOM 696 N N . GLY A 1 87 ? 3.713 3.945 -16.232 1.00 94.38 87 GLY A N 1
ATOM 697 C CA . GLY A 1 87 ? 3.921 3.726 -14.809 1.00 94.38 87 GLY A CA 1
ATOM 698 C C . GLY A 1 87 ? 4.904 2.584 -14.585 1.00 94.38 87 GLY A C 1
ATOM 699 O O . GLY A 1 87 ? 4.642 1.718 -13.752 1.00 94.38 87 GLY A O 1
ATOM 700 N N . VAL A 1 88 ? 5.998 2.576 -15.351 1.00 95.25 88 VAL A N 1
ATOM 701 C CA . VAL A 1 88 ? 7.066 1.574 -15.283 1.00 95.25 88 VAL A CA 1
ATOM 702 C C . VAL A 1 88 ? 8.372 2.265 -14.923 1.00 95.25 88 VAL A C 1
ATOM 704 O O . VAL A 1 88 ? 8.736 3.274 -15.520 1.00 95.25 88 VAL A O 1
ATOM 707 N N . LYS A 1 89 ? 9.063 1.736 -13.914 1.00 93.31 89 LYS A N 1
ATOM 708 C CA . LYS A 1 89 ? 10.261 2.338 -13.333 1.00 93.31 89 LYS A CA 1
ATOM 709 C C . LYS A 1 89 ? 11.247 1.270 -12.861 1.00 93.31 89 LYS A C 1
ATOM 711 O O . LYS A 1 89 ? 11.101 0.727 -11.770 1.00 93.31 89 LYS A O 1
ATOM 716 N N . ASP A 1 90 ? 12.259 0.985 -13.676 1.00 94.19 90 ASP A N 1
ATOM 717 C CA . ASP A 1 90 ? 13.349 0.066 -13.333 1.00 94.19 90 ASP A CA 1
ATOM 718 C C . ASP A 1 90 ? 14.519 0.832 -12.702 1.00 94.19 90 ASP A C 1
ATOM 720 O O . ASP A 1 90 ? 15.245 1.556 -13.381 1.00 94.19 90 ASP A O 1
ATOM 724 N N . ARG A 1 91 ? 14.738 0.649 -11.396 1.00 91.62 91 ARG A N 1
ATOM 725 C CA . ARG A 1 91 ? 15.774 1.383 -10.649 1.00 91.62 91 ARG A CA 1
ATOM 726 C C . ARG A 1 91 ? 17.204 1.032 -11.040 1.00 91.62 91 ARG A C 1
ATOM 728 O O . ARG A 1 91 ? 18.102 1.844 -10.823 1.00 91.62 91 ARG A O 1
ATOM 735 N N . ILE A 1 92 ? 17.439 -0.171 -11.560 1.00 91.19 92 ILE A N 1
ATOM 736 C CA . ILE A 1 92 ? 18.766 -0.568 -12.038 1.00 91.19 92 ILE A CA 1
ATOM 737 C C . ILE A 1 92 ? 19.028 0.130 -13.366 1.00 91.19 92 ILE A C 1
ATOM 739 O O . ILE A 1 92 ? 20.078 0.750 -13.541 1.00 91.19 92 ILE A O 1
ATOM 743 N N . ASN A 1 93 ? 18.048 0.069 -14.263 1.00 90.88 93 ASN A N 1
ATOM 744 C CA . ASN A 1 93 ? 18.136 0.672 -15.581 1.00 90.88 93 ASN A CA 1
ATOM 745 C C . ASN A 1 93 ? 18.259 2.204 -15.522 1.00 90.88 93 ASN A C 1
ATOM 747 O O . ASN A 1 93 ? 19.115 2.776 -16.195 1.00 90.88 93 ASN A O 1
ATOM 751 N N . GLU A 1 94 ? 17.483 2.858 -14.652 1.00 91.06 94 GLU A N 1
ATOM 752 C CA . GLU A 1 94 ? 17.528 4.312 -14.447 1.00 91.06 94 GLU A CA 1
ATOM 753 C C . GLU A 1 94 ? 18.921 4.812 -14.084 1.00 91.06 94 GLU A C 1
ATOM 755 O O . GLU A 1 94 ? 19.378 5.795 -14.653 1.00 91.06 94 GLU A O 1
ATOM 760 N N . LYS A 1 95 ? 19.647 4.105 -13.210 1.00 91.88 95 LYS A N 1
ATOM 761 C CA . LYS A 1 95 ? 21.009 4.514 -12.837 1.00 91.88 95 LYS A CA 1
ATOM 762 C C . LYS A 1 95 ? 21.959 4.539 -14.030 1.00 91.88 95 LYS A C 1
ATOM 764 O O . LYS A 1 95 ? 22.844 5.389 -14.080 1.00 91.88 95 LYS A O 1
ATOM 769 N N . PHE A 1 96 ? 21.800 3.616 -14.980 1.00 92.44 96 PHE A N 1
ATOM 770 C CA . PHE A 1 96 ? 22.585 3.636 -16.213 1.00 92.44 96 PHE A CA 1
ATOM 771 C C . PHE A 1 96 ? 22.193 4.818 -17.102 1.00 92.44 96 PHE A C 1
ATOM 773 O O . PHE A 1 96 ? 23.082 5.489 -17.619 1.00 92.44 96 PHE A O 1
ATOM 780 N N . ILE A 1 97 ? 20.893 5.096 -17.240 1.00 91.75 97 ILE A N 1
ATOM 781 C CA . ILE A 1 97 ? 20.374 6.217 -18.039 1.00 91.75 97 ILE A CA 1
ATOM 782 C C . ILE A 1 97 ? 20.833 7.564 -17.463 1.00 91.75 97 ILE A C 1
ATOM 784 O O . ILE A 1 97 ? 21.387 8.383 -18.189 1.00 91.75 97 ILE A O 1
ATOM 788 N N . GLU A 1 98 ? 20.663 7.785 -16.161 1.00 91.56 98 GLU A N 1
ATOM 789 C CA . GLU A 1 98 ? 21.028 9.034 -15.475 1.00 91.56 98 GLU A CA 1
ATOM 790 C C . GLU A 1 98 ? 22.532 9.328 -15.574 1.00 91.56 98 GLU A C 1
ATOM 792 O O . GLU A 1 98 ? 22.949 10.478 -15.681 1.00 91.56 98 GLU A O 1
ATOM 797 N N . GLN A 1 99 ? 23.362 8.282 -15.561 1.00 92.19 99 GLN A N 1
ATOM 798 C CA . GLN A 1 99 ? 24.820 8.404 -15.547 1.00 92.19 99 GLN A CA 1
ATOM 799 C C . GLN A 1 99 ? 25.462 8.196 -16.925 1.00 92.19 99 GLN A C 1
ATOM 801 O O . GLN A 1 99 ? 26.688 8.129 -17.023 1.00 92.19 99 GLN A O 1
ATOM 806 N N . GLN A 1 100 ? 24.674 8.115 -18.002 1.00 87.75 100 GLN A N 1
ATOM 807 C CA . GLN A 1 100 ? 25.184 7.794 -19.342 1.00 87.75 100 GLN A CA 1
ATOM 808 C C . GLN A 1 100 ? 26.162 8.835 -19.912 1.00 87.75 100 GLN A C 1
ATOM 810 O O . GLN A 1 100 ? 26.950 8.515 -20.803 1.00 87.75 100 GLN A O 1
ATOM 815 N N . GLY A 1 101 ? 26.151 10.065 -19.384 1.00 88.31 101 GLY A N 1
ATOM 816 C CA . GLY A 1 101 ? 27.124 11.107 -19.727 1.00 88.31 101 GLY A CA 1
ATOM 817 C C . GLY A 1 101 ? 28.541 10.836 -19.201 1.00 88.31 101 GLY A C 1
ATOM 818 O O . GLY A 1 101 ? 29.505 11.404 -19.707 1.00 88.31 101 GLY A O 1
ATOM 819 N N . ILE A 1 102 ? 28.703 9.945 -18.217 1.00 94.31 102 ILE A N 1
ATOM 820 C CA . ILE A 1 102 ? 30.008 9.585 -17.654 1.00 94.31 102 ILE A CA 1
ATOM 821 C C . ILE A 1 102 ? 30.680 8.557 -18.571 1.00 94.31 102 ILE A C 1
ATOM 823 O O . ILE A 1 102 ? 30.176 7.445 -18.733 1.00 94.31 102 ILE A O 1
ATOM 827 N N . ALA A 1 103 ? 31.866 8.873 -19.106 1.00 95.00 103 ALA A N 1
ATOM 828 C CA . ALA A 1 103 ? 32.579 8.025 -20.073 1.00 95.00 103 ALA A CA 1
ATOM 829 C C . ALA A 1 103 ? 32.735 6.559 -19.619 1.00 95.00 103 ALA A C 1
ATOM 831 O O . ALA A 1 103 ? 32.462 5.633 -20.383 1.00 95.00 103 ALA A O 1
ATOM 832 N N . LYS A 1 104 ? 33.091 6.335 -18.345 1.00 95.44 104 LYS A N 1
ATOM 833 C CA . LYS A 1 104 ? 33.217 4.989 -17.756 1.00 95.44 104 LYS A CA 1
ATOM 834 C C . LYS A 1 104 ? 31.887 4.227 -17.727 1.00 95.44 104 LYS A C 1
ATOM 836 O O . LYS A 1 104 ? 31.864 3.018 -17.953 1.00 95.44 104 LYS A O 1
ATOM 841 N N . VAL A 1 105 ? 30.782 4.917 -17.446 1.00 93.38 105 VAL A N 1
ATOM 842 C CA . VAL A 1 105 ? 29.441 4.316 -17.433 1.00 93.38 105 VAL A CA 1
ATOM 843 C C . VAL A 1 105 ? 28.989 4.023 -18.858 1.00 93.38 105 VAL A C 1
ATOM 845 O O . VAL A 1 105 ? 28.526 2.917 -19.112 1.00 93.38 105 VAL A O 1
ATOM 848 N N . LYS A 1 106 ? 29.213 4.942 -19.803 1.00 92.81 106 LYS A N 1
ATOM 849 C CA . LYS A 1 106 ? 28.928 4.733 -21.229 1.00 92.81 106 LYS A CA 1
ATOM 850 C C . LYS A 1 106 ? 29.666 3.517 -21.795 1.00 92.81 106 LYS A C 1
ATOM 852 O O . LYS A 1 106 ? 29.046 2.672 -22.433 1.00 92.81 106 LYS A O 1
ATOM 857 N N . ALA A 1 107 ? 30.958 3.373 -21.492 1.00 94.19 107 ALA A N 1
ATOM 858 C CA . ALA A 1 107 ? 31.739 2.195 -21.875 1.00 94.19 107 ALA A CA 1
ATOM 859 C C . ALA A 1 107 ? 31.150 0.901 -21.288 1.00 94.19 107 ALA A C 1
ATOM 861 O O . ALA A 1 107 ? 30.985 -0.086 -22.002 1.00 94.19 107 ALA A O 1
ATOM 862 N N . LYS A 1 108 ? 30.751 0.923 -20.008 1.00 94.25 108 LYS A N 1
ATOM 863 C CA . LYS A 1 108 ? 30.086 -0.212 -19.353 1.00 94.25 108 LYS A CA 1
ATOM 864 C C . LYS A 1 108 ? 28.722 -0.533 -19.972 1.00 94.25 108 LYS A C 1
ATOM 866 O O . LYS A 1 108 ? 28.395 -1.704 -20.112 1.00 94.25 108 LYS A O 1
ATOM 871 N N . ILE A 1 109 ? 27.927 0.472 -20.340 1.00 93.38 109 ILE A N 1
ATOM 872 C CA . ILE A 1 109 ? 26.649 0.268 -21.035 1.00 93.38 109 ILE A CA 1
ATOM 873 C C . ILE A 1 109 ? 26.892 -0.420 -22.378 1.00 93.38 109 ILE A C 1
ATOM 875 O O . ILE A 1 109 ? 26.197 -1.384 -22.681 1.00 93.38 109 ILE A O 1
ATOM 879 N N . ASN A 1 110 ? 27.887 0.023 -23.150 1.00 93.69 110 ASN A N 1
ATOM 880 C CA . ASN A 1 110 ? 28.220 -0.575 -24.445 1.00 93.69 110 ASN A CA 1
ATOM 881 C C . ASN A 1 110 ? 28.693 -2.033 -24.310 1.00 93.69 110 ASN A C 1
ATOM 883 O O . ASN A 1 110 ? 28.201 -2.892 -25.038 1.00 93.69 110 ASN A O 1
ATOM 887 N N . ASP A 1 111 ? 29.569 -2.330 -23.344 1.00 95.38 111 ASP A N 1
ATOM 888 C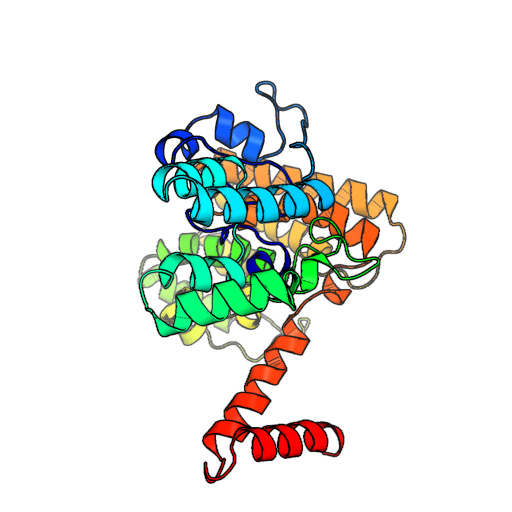 CA . ASP A 1 111 ? 29.983 -3.708 -23.033 1.00 95.38 111 ASP A CA 1
ATOM 889 C C . ASP A 1 111 ? 28.785 -4.588 -22.651 1.00 95.38 111 ASP A C 1
ATOM 891 O O . ASP A 1 111 ? 28.593 -5.675 -23.197 1.00 95.38 111 ASP A O 1
ATOM 895 N N . LEU A 1 112 ? 27.924 -4.100 -21.752 1.00 94.75 112 LEU A N 1
ATOM 896 C CA . LEU A 1 112 ? 26.731 -4.839 -21.356 1.00 94.75 112 LEU A CA 1
ATOM 897 C C . LEU A 1 112 ? 25.769 -5.021 -22.533 1.00 94.75 112 LEU A C 1
ATOM 899 O O . LEU A 1 112 ? 25.221 -6.108 -22.663 1.00 94.75 112 LEU A O 1
ATOM 903 N N . LYS A 1 113 ? 25.591 -4.028 -23.413 1.00 92.62 113 LYS A N 1
ATOM 904 C CA . LYS A 1 113 ? 24.771 -4.164 -24.627 1.00 92.62 113 LYS A CA 1
ATOM 905 C C . LYS A 1 113 ? 25.290 -5.280 -25.541 1.00 92.62 113 LYS A C 1
ATOM 907 O O . LYS A 1 113 ? 24.477 -6.058 -26.027 1.00 92.62 113 LYS A O 1
ATOM 912 N N . ALA A 1 114 ? 26.607 -5.383 -25.725 1.00 93.62 114 ALA A N 1
ATOM 913 C CA . ALA A 1 114 ? 27.222 -6.389 -26.590 1.00 93.62 114 ALA A CA 1
ATOM 914 C C . ALA A 1 114 ? 27.222 -7.798 -25.974 1.00 93.62 114 ALA A C 1
ATOM 916 O O . ALA A 1 114 ? 26.920 -8.772 -26.654 1.00 93.62 114 ALA A O 1
ATOM 917 N N . ASN A 1 115 ? 27.543 -7.909 -24.681 1.00 93.94 115 ASN A N 1
ATOM 918 C CA . ASN A 1 115 ? 27.892 -9.194 -24.072 1.00 93.94 115 ASN A CA 1
ATOM 919 C C . ASN A 1 115 ? 26.853 -9.713 -23.069 1.00 93.94 115 ASN A C 1
ATOM 921 O O . ASN A 1 115 ? 26.746 -10.919 -22.849 1.00 93.94 115 ASN A O 1
ATOM 925 N N . LYS A 1 116 ? 26.136 -8.820 -22.371 1.00 93.88 116 LYS A N 1
ATOM 926 C CA . LYS A 1 116 ? 25.301 -9.167 -21.203 1.00 93.88 116 LYS A CA 1
ATOM 927 C C . LYS A 1 116 ? 24.075 -8.253 -21.076 1.00 93.88 116 LYS A C 1
ATOM 929 O O . LYS A 1 116 ? 23.829 -7.719 -19.992 1.00 93.88 116 LYS A O 1
ATOM 934 N N . PHE A 1 117 ? 23.299 -8.099 -22.154 1.00 92.12 117 PHE A N 1
ATOM 935 C CA . PHE A 1 117 ? 22.238 -7.081 -22.268 1.00 92.12 117 PHE A CA 1
ATOM 936 C C . PHE A 1 117 ? 21.253 -7.109 -21.092 1.00 92.12 117 PHE A C 1
ATOM 938 O O . PHE A 1 117 ? 20.935 -6.078 -20.506 1.00 92.12 117 PHE A O 1
ATOM 945 N N . LEU A 1 118 ? 20.865 -8.308 -20.652 1.00 91.25 118 LEU A N 1
ATOM 946 C CA . LEU A 1 118 ? 19.931 -8.505 -19.540 1.00 91.25 118 LEU A CA 1
ATOM 947 C C . LEU A 1 118 ? 20.425 -7.955 -18.187 1.00 91.25 118 LEU A C 1
ATOM 949 O O . LEU A 1 118 ? 19.616 -7.751 -17.289 1.00 91.25 118 LEU A O 1
ATOM 953 N N . ARG A 1 119 ? 21.731 -7.699 -18.005 1.00 93.38 119 ARG A N 1
ATOM 954 C CA . ARG A 1 119 ? 22.274 -7.100 -16.767 1.00 93.38 119 ARG A CA 1
ATOM 955 C C . ARG A 1 119 ? 22.024 -5.594 -16.652 1.00 93.38 119 ARG A C 1
ATOM 957 O O . ARG A 1 119 ? 22.333 -5.024 -15.608 1.00 93.38 119 ARG A O 1
ATOM 964 N N . LEU A 1 120 ? 21.505 -4.960 -17.703 1.00 93.81 120 LEU A N 1
ATOM 965 C CA . LEU A 1 120 ? 21.080 -3.556 -17.689 1.00 93.81 120 LEU A CA 1
ATOM 966 C C . LEU A 1 120 ? 19.709 -3.361 -17.029 1.00 93.81 120 LEU A C 1
ATOM 968 O O . LEU A 1 120 ? 19.282 -2.223 -16.845 1.00 93.81 120 LEU A O 1
ATOM 972 N N . PHE A 1 121 ? 19.028 -4.453 -16.688 1.00 95.56 121 PHE A N 1
ATOM 973 C CA . PHE A 1 121 ? 17.655 -4.454 -16.209 1.00 95.56 121 PHE A CA 1
ATOM 974 C C . PHE A 1 121 ? 17.536 -5.150 -14.863 1.00 95.56 121 PHE A C 1
ATOM 976 O O . PHE A 1 121 ? 18.423 -5.892 -14.424 1.00 95.56 121 PHE A O 1
ATOM 983 N N . ASN A 1 122 ? 16.393 -4.932 -14.231 1.00 94.81 122 ASN A N 1
ATOM 984 C CA . ASN A 1 122 ? 15.983 -5.655 -13.053 1.00 94.81 122 ASN A CA 1
ATOM 985 C C . ASN A 1 122 ? 16.017 -7.185 -13.296 1.00 94.81 122 ASN A C 1
ATOM 987 O O . ASN A 1 122 ? 15.320 -7.690 -14.181 1.00 94.81 122 ASN A O 1
ATOM 991 N N . PRO A 1 123 ? 16.784 -7.962 -12.502 1.00 94.94 123 PRO A N 1
ATOM 992 C CA . PRO A 1 123 ? 16.865 -9.412 -12.654 1.00 94.94 123 PRO A CA 1
ATOM 993 C C . PRO A 1 123 ? 15.549 -10.149 -12.363 1.00 94.94 123 PRO A C 1
ATOM 995 O O . PRO A 1 123 ? 15.456 -11.318 -12.722 1.00 94.94 123 PRO A O 1
ATOM 998 N N . PHE A 1 124 ? 14.540 -9.515 -11.758 1.00 94.94 124 PHE A N 1
ATOM 999 C CA . PHE A 1 124 ? 13.212 -10.117 -11.591 1.00 94.94 124 PHE A CA 1
ATOM 1000 C C . PHE A 1 124 ? 12.472 -10.297 -12.930 1.00 94.94 124 PHE A C 1
ATOM 1002 O O . PHE A 1 124 ? 11.649 -11.199 -13.047 1.00 94.94 124 PHE A O 1
ATOM 1009 N N . LEU A 1 125 ? 12.812 -9.528 -13.976 1.00 94.69 125 LEU A N 1
ATOM 1010 C CA . LEU A 1 125 ? 12.162 -9.621 -15.297 1.00 94.69 125 LEU A CA 1
ATOM 1011 C C . LEU A 1 125 ? 12.413 -10.947 -16.031 1.00 94.69 125 LEU A C 1
ATOM 1013 O O . LEU A 1 125 ? 11.715 -11.258 -16.991 1.00 94.69 125 LEU A O 1
ATOM 1017 N N . ARG A 1 126 ? 13.428 -11.711 -15.611 1.00 93.38 126 ARG A N 1
ATOM 1018 C CA . ARG A 1 126 ? 13.834 -12.985 -16.233 1.00 93.38 126 ARG A CA 1
ATOM 1019 C C . ARG A 1 126 ? 13.575 -14.201 -15.343 1.00 93.38 126 ARG A C 1
ATOM 1021 O O . ARG A 1 126 ? 14.007 -15.297 -15.689 1.00 93.38 126 ARG A O 1
ATOM 1028 N N . LEU A 1 127 ? 12.954 -14.011 -14.177 1.00 94.81 127 LEU A N 1
ATOM 1029 C CA . LEU A 1 127 ? 12.623 -15.127 -13.298 1.00 94.81 127 LEU A CA 1
ATOM 1030 C C . LEU A 1 127 ? 11.486 -15.939 -13.916 1.00 94.81 127 LEU A C 1
ATOM 1032 O O . LEU A 1 127 ? 10.375 -15.445 -14.103 1.00 94.81 127 LEU A O 1
ATOM 1036 N N . ILE A 1 128 ? 11.786 -17.194 -14.244 1.00 93.31 128 ILE A N 1
ATOM 1037 C CA . ILE A 1 128 ? 10.809 -18.132 -14.791 1.00 93.31 128 ILE A CA 1
ATOM 1038 C C . ILE A 1 128 ? 9.779 -18.438 -13.703 1.00 93.31 128 ILE A C 1
ATOM 1040 O O . ILE A 1 128 ? 10.144 -18.760 -12.575 1.00 93.31 128 ILE A O 1
ATOM 1044 N N . GLY A 1 129 ? 8.496 -18.329 -14.049 1.00 91.88 129 GLY A N 1
ATOM 1045 C CA . GLY A 1 129 ? 7.392 -18.592 -13.125 1.00 91.88 129 GLY A CA 1
ATOM 1046 C C . GLY A 1 129 ? 7.079 -17.456 -12.147 1.00 91.88 129 GLY A C 1
ATOM 1047 O O . GLY A 1 129 ? 6.221 -17.648 -11.297 1.00 91.88 129 GLY A O 1
ATOM 1048 N N . PHE A 1 130 ? 7.734 -16.295 -12.267 1.00 94.94 130 PHE A N 1
ATOM 1049 C CA . PHE A 1 130 ? 7.421 -15.106 -11.474 1.00 94.94 130 PHE A CA 1
ATOM 1050 C C . PHE A 1 130 ? 6.593 -14.102 -12.280 1.00 94.94 130 PHE A C 1
ATOM 1052 O O . PHE A 1 130 ? 6.996 -13.671 -13.364 1.00 94.94 130 PHE A O 1
ATOM 1059 N N . ASP A 1 131 ? 5.470 -13.677 -11.714 1.00 95.25 131 ASP A N 1
ATOM 1060 C CA . ASP A 1 131 ? 4.641 -12.582 -12.197 1.00 95.25 131 ASP A CA 1
ATOM 1061 C C . ASP A 1 131 ? 4.663 -11.433 -11.183 1.00 95.25 131 ASP A C 1
ATOM 1063 O O . ASP A 1 131 ? 4.022 -11.488 -10.139 1.00 95.25 131 ASP A O 1
ATOM 1067 N N . GLY A 1 132 ? 5.370 -10.345 -11.494 1.00 92.56 132 GLY A N 1
ATOM 1068 C CA . GLY A 1 132 ? 5.479 -9.203 -10.582 1.00 92.56 132 GLY A CA 1
ATOM 1069 C C . GLY A 1 132 ? 4.150 -8.504 -10.266 1.00 92.56 132 GLY A C 1
ATOM 1070 O O . GLY A 1 132 ? 4.075 -7.763 -9.295 1.00 92.56 132 GLY A O 1
ATOM 1071 N N . CYS A 1 133 ? 3.089 -8.711 -11.045 1.00 91.75 133 CYS A N 1
ATOM 1072 C CA . CYS A 1 133 ? 1.774 -8.140 -10.760 1.00 91.75 133 CYS A CA 1
ATOM 1073 C C . CYS A 1 133 ? 0.948 -9.032 -9.822 1.00 91.75 133 CYS A C 1
ATOM 1075 O O . CYS A 1 133 ? 0.130 -8.513 -9.060 1.00 91.75 133 CYS A O 1
ATOM 1077 N N . LEU A 1 134 ? 1.160 -10.351 -9.862 1.00 91.81 134 LEU A N 1
ATOM 1078 C CA . LEU A 1 134 ? 0.370 -11.332 -9.115 1.00 91.81 134 LEU A CA 1
ATOM 1079 C C . LEU A 1 134 ? 1.105 -11.959 -7.918 1.00 91.81 134 LEU A C 1
ATOM 1081 O O . LEU A 1 134 ? 0.451 -12.375 -6.963 1.00 91.81 134 LEU A O 1
ATOM 1085 N N . ASP A 1 135 ? 2.437 -12.008 -7.954 1.00 93.44 135 ASP A N 1
ATOM 1086 C CA . ASP A 1 135 ? 3.307 -12.642 -6.951 1.00 93.44 135 ASP A CA 1
ATOM 1087 C C . ASP A 1 135 ? 3.871 -11.666 -5.915 1.00 93.44 135 ASP A C 1
ATOM 1089 O O . ASP A 1 135 ? 4.680 -12.037 -5.066 1.00 93.44 135 ASP A O 1
ATOM 1093 N N . THR A 1 136 ? 3.410 -10.414 -5.934 1.00 92.19 136 THR A N 1
ATOM 1094 C CA . THR A 1 136 ? 3.657 -9.450 -4.857 1.00 92.19 136 THR A CA 1
ATOM 1095 C C . THR A 1 136 ? 2.350 -9.159 -4.115 1.00 92.19 136 THR A C 1
ATOM 1097 O O . THR A 1 136 ? 1.634 -8.222 -4.490 1.00 92.19 136 THR A O 1
ATOM 1100 N N . PRO A 1 137 ? 1.994 -9.960 -3.092 1.00 94.19 137 PRO A N 1
ATOM 1101 C CA . PRO A 1 137 ? 0.730 -9.801 -2.386 1.00 94.19 137 PRO A CA 1
ATOM 1102 C C . PRO A 1 137 ? 0.656 -8.487 -1.600 1.00 94.19 137 PRO A C 1
ATOM 1104 O O . PRO A 1 137 ? 1.656 -7.805 -1.343 1.00 94.19 137 PRO A O 1
ATOM 1107 N N . VAL A 1 138 ? -0.563 -8.133 -1.192 1.00 94.50 138 VAL A N 1
ATOM 1108 C CA . VAL A 1 138 ? -0.838 -6.969 -0.339 1.00 94.50 138 VAL A CA 1
ATOM 1109 C C . VAL A 1 138 ? -0.251 -7.174 1.057 1.00 94.50 138 VAL A C 1
ATOM 1111 O O . VAL A 1 138 ? -0.894 -7.724 1.940 1.00 94.50 138 VAL A O 1
ATOM 1114 N N . GLU A 1 139 ? 0.970 -6.702 1.281 1.00 92.12 139 GLU A N 1
ATOM 1115 C CA . GLU A 1 139 ? 1.654 -6.850 2.570 1.00 92.12 139 GLU A CA 1
ATOM 1116 C C . GLU A 1 139 ? 0.942 -6.043 3.677 1.00 92.12 139 GLU A C 1
ATOM 1118 O O . GLU A 1 139 ? 0.866 -4.808 3.639 1.00 92.12 139 GLU A O 1
ATOM 1123 N N . ILE A 1 140 ? 0.366 -6.755 4.651 1.00 93.44 140 ILE A N 1
ATOM 1124 C CA . ILE A 1 140 ? -0.562 -6.191 5.641 1.00 93.44 140 ILE A CA 1
ATOM 1125 C C . ILE A 1 140 ? 0.114 -5.293 6.679 1.00 93.44 140 ILE A C 1
ATOM 1127 O O . ILE A 1 140 ? -0.524 -4.350 7.156 1.00 93.44 140 ILE A O 1
ATOM 1131 N N . LEU A 1 141 ? 1.395 -5.498 7.006 1.00 91.94 141 LEU A N 1
ATOM 1132 C CA . LEU A 1 141 ? 2.108 -4.588 7.902 1.00 91.94 141 LEU A CA 1
ATOM 1133 C C . LEU A 1 141 ? 2.204 -3.192 7.276 1.00 91.94 141 LEU A C 1
ATOM 1135 O O . LEU A 1 141 ? 1.876 -2.195 7.918 1.00 91.94 141 LEU A O 1
ATOM 1139 N N . HIS A 1 142 ? 2.590 -3.093 6.009 1.00 91.75 142 HIS A N 1
ATOM 1140 C CA . HIS A 1 142 ? 2.773 -1.826 5.321 1.00 91.75 142 HIS A CA 1
ATOM 1141 C C . HIS A 1 142 ? 1.460 -1.214 4.884 1.00 91.75 142 HIS A C 1
ATOM 1143 O O . HIS A 1 142 ? 1.302 -0.000 5.026 1.00 91.75 142 HIS A O 1
ATOM 1149 N N . VAL A 1 143 ? 0.553 -2.001 4.310 1.00 94.88 143 VAL A N 1
ATOM 1150 C CA . VAL A 1 143 ? -0.685 -1.489 3.716 1.00 94.88 143 VAL A CA 1
ATOM 1151 C C . VAL A 1 143 ? -1.726 -1.205 4.790 1.00 94.88 143 VAL A C 1
ATOM 1153 O O . VAL A 1 143 ? -2.325 -0.128 4.781 1.00 94.88 143 VAL A O 1
ATOM 1156 N N . PHE A 1 144 ? -1.898 -2.121 5.742 1.00 95.94 144 PHE A N 1
ATOM 1157 C CA . PHE A 1 144 ? -2.925 -2.005 6.768 1.00 95.94 144 PHE A CA 1
ATOM 1158 C C . PHE A 1 144 ? -2.408 -1.238 7.993 1.00 95.94 144 PHE A C 1
ATOM 1160 O O . PHE A 1 144 ? -2.862 -0.120 8.226 1.00 95.94 144 PHE A O 1
ATOM 1167 N N . LEU A 1 145 ? -1.404 -1.748 8.723 1.00 95.06 145 LEU A N 1
ATOM 1168 C CA . LEU A 1 145 ? -0.933 -1.119 9.975 1.00 95.06 145 LEU A CA 1
ATOM 1169 C C . LEU A 1 145 ? -0.211 0.208 9.735 1.00 95.06 145 LEU A C 1
ATOM 1171 O O . LEU A 1 145 ? -0.674 1.259 10.162 1.00 95.06 145 LEU A O 1
ATOM 1175 N N . LEU A 1 146 ? 0.897 0.192 8.994 1.00 94.38 146 LEU A N 1
ATOM 1176 C CA . LEU A 1 146 ? 1.699 1.379 8.672 1.00 94.38 146 LEU A CA 1
ATOM 1177 C C . LEU A 1 146 ? 1.088 2.221 7.537 1.00 94.38 146 LEU A C 1
ATOM 1179 O O . LEU A 1 146 ? 1.737 3.129 7.001 1.00 94.38 146 LEU A O 1
ATOM 1183 N N . GLY A 1 147 ? -0.129 1.885 7.117 1.00 95.19 147 GLY A N 1
ATOM 1184 C CA . GLY A 1 147 ? -0.899 2.579 6.101 1.00 95.19 147 GLY A CA 1
ATOM 1185 C C . GLY A 1 147 ? -2.213 3.068 6.666 1.00 95.19 147 GLY A C 1
ATOM 1186 O O . GLY A 1 147 ? -2.247 4.119 7.295 1.00 95.19 147 GLY A O 1
ATOM 1187 N N . VAL A 1 148 ? -3.279 2.318 6.410 1.00 97.00 148 VAL A N 1
ATOM 1188 C CA . VAL A 1 148 ? -4.652 2.695 6.767 1.00 97.00 148 VAL A CA 1
ATOM 1189 C C . VAL A 1 148 ? -4.786 3.046 8.252 1.00 97.00 148 VAL A C 1
ATOM 1191 O O . VAL A 1 148 ? -5.216 4.152 8.573 1.00 97.00 148 VAL A O 1
ATOM 1194 N N . VAL A 1 149 ? -4.346 2.160 9.149 1.00 97.19 149 VAL A N 1
ATOM 1195 C CA . VAL A 1 149 ? -4.450 2.359 10.604 1.00 97.19 149 VAL A CA 1
ATOM 1196 C C . VAL A 1 149 ? -3.593 3.533 11.048 1.00 97.19 149 VAL A C 1
ATOM 1198 O O . VAL A 1 149 ? -4.101 4.447 11.689 1.00 97.19 149 VAL A O 1
ATOM 1201 N N . LYS A 1 150 ? -2.315 3.556 10.653 1.00 96.88 150 LYS A N 1
ATOM 1202 C CA . LYS A 1 150 ? -1.394 4.660 10.942 1.00 96.88 150 LYS A CA 1
ATOM 1203 C C . LYS A 1 150 ? -1.998 6.008 10.579 1.00 96.88 150 LYS A C 1
ATOM 1205 O O . LYS A 1 150 ? -1.954 6.936 11.379 1.00 96.88 150 LYS A O 1
ATOM 1210 N N . TYR A 1 151 ? -2.540 6.130 9.372 1.00 96.44 151 TYR A N 1
ATOM 1211 C CA . TYR A 1 151 ? -3.069 7.403 8.917 1.00 96.44 151 TYR A CA 1
ATOM 1212 C C . TYR A 1 151 ? -4.340 7.819 9.661 1.00 96.44 151 TYR A C 1
ATOM 1214 O O . TYR A 1 151 ? -4.465 9.000 9.970 1.00 96.44 151 TYR A O 1
ATOM 1222 N N . LEU A 1 152 ? -5.230 6.880 9.999 1.00 96.06 152 LEU A N 1
ATOM 1223 C CA . LEU A 1 152 ? -6.419 7.178 10.803 1.00 96.06 152 LEU A CA 1
ATOM 1224 C C . LEU A 1 152 ? -6.068 7.535 12.252 1.00 96.06 152 LEU A C 1
ATOM 1226 O O . LEU A 1 152 ? -6.584 8.519 12.769 1.00 96.06 152 LEU A O 1
ATOM 1230 N N . VAL A 1 153 ? -5.137 6.812 12.883 1.00 96.88 153 VAL A N 1
ATOM 1231 C CA . VAL A 1 153 ? -4.631 7.146 14.226 1.00 96.88 153 VAL A CA 1
ATOM 1232 C C . VAL A 1 153 ? -3.996 8.538 14.227 1.00 96.88 153 VAL A C 1
ATOM 1234 O O . VAL A 1 153 ? -4.303 9.351 15.093 1.00 96.88 153 VAL A O 1
ATOM 1237 N N . HIS A 1 154 ? -3.138 8.840 13.247 1.00 96.25 154 HIS A N 1
ATOM 1238 C CA . HIS A 1 154 ? -2.495 10.151 13.137 1.00 96.25 154 HIS A CA 1
ATOM 1239 C C . HIS A 1 154 ? -3.507 11.287 12.957 1.00 96.25 154 HIS A C 1
ATOM 1241 O O . HIS A 1 154 ? -3.346 12.333 13.582 1.00 96.25 154 HIS A O 1
ATOM 1247 N N . ASP A 1 155 ? -4.499 11.105 12.081 1.00 94.88 155 ASP A N 1
ATOM 1248 C CA . ASP A 1 155 ? -5.528 12.115 11.823 1.00 94.88 155 ASP A CA 1
ATOM 1249 C C . ASP A 1 155 ? -6.403 12.344 13.059 1.00 94.88 155 ASP A C 1
ATOM 1251 O O . ASP A 1 155 ? -6.642 13.488 13.432 1.00 94.88 155 ASP A O 1
ATOM 1255 N N . PHE A 1 156 ? -6.812 11.267 13.733 1.00 95.44 156 PHE A N 1
ATOM 1256 C CA . PHE A 1 156 ? -7.683 11.340 14.899 1.00 95.44 156 PHE A CA 1
ATOM 1257 C C . PHE A 1 156 ? -6.968 11.922 16.124 1.00 95.44 156 PHE A C 1
ATOM 1259 O O . PHE A 1 156 ? -7.350 12.974 16.629 1.00 95.44 156 PHE A O 1
ATOM 1266 N N . VAL A 1 157 ? -5.877 11.286 16.571 1.00 95.75 157 VAL A N 1
ATOM 1267 C CA . VAL A 1 157 ? -5.122 11.720 17.762 1.00 95.75 157 VAL A CA 1
ATOM 1268 C C . VAL A 1 157 ? -4.485 13.093 17.536 1.00 95.75 157 VAL A C 1
ATOM 1270 O O . VAL A 1 157 ? -4.373 13.890 18.465 1.00 95.75 157 VAL A O 1
ATOM 1273 N N . GLY A 1 158 ? -4.101 13.409 16.295 1.00 94.19 158 GLY A N 1
ATOM 1274 C CA . GLY A 1 158 ? -3.544 14.711 15.932 1.00 94.19 158 GLY A CA 1
ATOM 1275 C C . GLY A 1 158 ? -4.521 15.882 16.069 1.00 94.19 158 GLY A C 1
ATOM 1276 O O . GLY A 1 158 ? -4.059 17.014 16.179 1.00 94.19 158 GLY A O 1
ATOM 1277 N N . LYS A 1 159 ? -5.836 15.623 16.076 1.00 94.81 159 LYS A N 1
ATOM 1278 C CA . LYS A 1 159 ? -6.891 16.636 16.257 1.00 94.81 159 LYS A CA 1
ATOM 1279 C C . LYS A 1 159 ? -7.315 16.822 17.714 1.00 94.81 159 LYS A C 1
ATOM 1281 O O . LYS A 1 159 ? -8.031 17.775 18.007 1.00 94.81 159 LYS A O 1
ATOM 1286 N N . LEU A 1 160 ? -6.894 15.937 18.618 1.00 96.88 160 LEU A N 1
ATOM 1287 C CA . LEU A 1 160 ? -7.203 16.064 20.039 1.00 96.88 160 LEU A CA 1
ATOM 1288 C C . LEU A 1 160 ? -6.455 17.256 20.645 1.00 96.88 160 LEU A C 1
ATOM 1290 O O . LEU A 1 160 ? -5.270 17.469 20.374 1.00 96.88 160 LEU A O 1
ATOM 1294 N N . SER A 1 161 ? -7.145 18.009 21.499 1.00 97.06 161 SER A N 1
ATOM 1295 C CA . SER A 1 161 ? -6.523 19.012 22.370 1.00 97.06 161 SER A CA 1
ATOM 1296 C C . SER A 1 161 ? -5.592 18.356 23.396 1.00 97.06 161 SER A C 1
ATOM 1298 O O . SER A 1 161 ? -5.732 17.171 23.690 1.00 97.06 161 SER A O 1
ATOM 1300 N N . GLU A 1 162 ? -4.675 19.121 23.995 1.00 96.62 162 GLU A N 1
ATOM 1301 C CA . GLU A 1 162 ? -3.771 18.587 25.030 1.00 96.62 162 GLU A CA 1
ATOM 1302 C C . GLU A 1 162 ? -4.544 17.985 26.216 1.00 96.62 162 GLU A C 1
ATOM 1304 O O . GLU A 1 162 ? -4.256 16.870 26.631 1.00 96.62 162 GLU A O 1
ATOM 1309 N N . LYS A 1 163 ? -5.641 18.620 26.652 1.00 97.44 163 LYS A N 1
ATOM 1310 C CA . LYS A 1 163 ? -6.512 18.064 27.701 1.00 97.44 163 LYS A CA 1
ATOM 1311 C C . LYS A 1 163 ? -7.130 16.712 27.310 1.00 97.44 163 LYS A C 1
ATOM 1313 O O . LYS A 1 163 ? -7.249 15.818 28.142 1.00 97.44 163 LYS A O 1
ATOM 1318 N N . GLN A 1 164 ? -7.545 16.554 26.052 1.00 97.50 164 GLN A N 1
ATOM 1319 C CA . GLN A 1 164 ? -8.077 15.278 25.554 1.00 97.50 164 GLN A CA 1
ATOM 1320 C C . GLN A 1 164 ? -6.980 14.221 25.401 1.00 97.50 164 GLN A C 1
ATOM 1322 O O . GLN A 1 164 ? -7.256 13.036 25.562 1.00 97.50 164 GLN A O 1
ATOM 1327 N N . LYS A 1 165 ? -5.743 14.629 25.100 1.00 97.38 165 LYS A N 1
ATOM 1328 C CA . LYS A 1 165 ? -4.585 13.731 25.087 1.00 97.38 165 LYS A CA 1
ATOM 1329 C C . LYS A 1 165 ? -4.265 13.223 26.490 1.00 97.38 165 LYS A C 1
ATOM 1331 O O . LYS A 1 165 ? -4.080 12.020 26.633 1.00 97.38 165 LYS A O 1
ATOM 1336 N N . ASP A 1 166 ? -4.311 14.084 27.506 1.00 97.31 166 ASP A N 1
ATOM 1337 C CA . ASP A 1 166 ? -4.158 13.674 28.909 1.00 97.31 166 ASP A CA 1
ATOM 1338 C C . ASP A 1 166 ? -5.251 12.668 29.319 1.00 97.31 166 ASP A C 1
ATOM 1340 O O . ASP A 1 166 ? -4.966 11.633 29.924 1.00 97.31 166 ASP A O 1
ATOM 1344 N N . GLU A 1 167 ? -6.510 12.915 28.930 1.00 97.69 167 GLU A N 1
ATOM 1345 C CA . GLU A 1 167 ? -7.599 11.956 29.163 1.00 97.69 167 GLU A CA 1
ATOM 1346 C C . GLU A 1 167 ? -7.361 10.633 28.415 1.00 97.69 167 GLU A C 1
ATOM 1348 O O . GLU A 1 167 ? -7.584 9.555 28.970 1.00 97.69 167 GLU A O 1
ATOM 1353 N N . LEU A 1 168 ? -6.884 10.688 27.168 1.00 97.25 168 LEU A N 1
ATOM 1354 C CA . LEU A 1 168 ? -6.539 9.499 26.393 1.00 97.25 168 LEU A CA 1
ATOM 1355 C C . LEU A 1 168 ? -5.422 8.689 27.067 1.00 97.25 168 LEU A C 1
ATOM 1357 O O . LEU A 1 168 ? -5.513 7.463 27.099 1.00 97.25 168 LEU A O 1
ATOM 1361 N N . GLU A 1 169 ? -4.404 9.335 27.642 1.00 97.12 169 GLU A N 1
ATOM 1362 C CA . GLU A 1 169 ? -3.367 8.646 28.420 1.00 97.12 169 GLU A CA 1
ATOM 1363 C C . GLU A 1 169 ? -3.976 7.885 29.606 1.00 97.12 169 GLU A C 1
ATOM 1365 O O . GLU A 1 169 ? -3.726 6.687 29.756 1.00 97.12 169 GLU A O 1
ATOM 1370 N N . GLY A 1 170 ? -4.850 8.530 30.386 1.00 96.75 170 GLY A N 1
ATOM 1371 C CA . GLY A 1 170 ? -5.558 7.875 31.493 1.00 96.75 170 GLY A CA 1
ATOM 1372 C C . GLY A 1 170 ? -6.448 6.710 31.038 1.00 96.75 170 GLY A C 1
ATOM 1373 O O . GLY A 1 170 ? -6.519 5.670 31.698 1.00 96.75 170 GLY A O 1
ATOM 1374 N N . ARG A 1 171 ? -7.094 6.830 29.874 1.00 96.12 171 ARG A N 1
ATOM 1375 C CA . ARG A 1 171 ? -7.911 5.754 29.284 1.00 96.12 171 ARG A CA 1
ATOM 1376 C C . ARG A 1 171 ? -7.082 4.566 28.822 1.00 96.12 171 ARG A C 1
ATOM 1378 O O . ARG A 1 171 ? -7.504 3.431 29.000 1.00 96.12 171 ARG A O 1
ATOM 1385 N N . ILE A 1 172 ? -5.916 4.814 28.232 1.00 95.44 172 ILE A N 1
ATOM 1386 C CA . ILE A 1 172 ? -4.993 3.745 27.844 1.00 95.44 172 ILE A CA 1
ATOM 1387 C C . ILE A 1 172 ? -4.437 3.053 29.096 1.00 95.44 172 ILE A C 1
ATOM 1389 O O . ILE A 1 172 ? -4.357 1.830 29.102 1.00 95.44 172 ILE A O 1
ATOM 1393 N N . GLU A 1 173 ? -4.097 3.796 30.154 1.00 95.06 173 GLU A N 1
ATOM 1394 C CA . GLU A 1 173 ? -3.603 3.222 31.420 1.00 95.06 173 GLU A CA 1
ATOM 1395 C C . GLU A 1 173 ? -4.660 2.339 32.108 1.00 95.06 173 GLU A C 1
ATOM 1397 O O . GLU A 1 173 ? -4.346 1.275 32.631 1.00 95.06 173 GLU A O 1
ATOM 1402 N N . SER A 1 174 ? -5.929 2.756 32.070 1.00 93.88 174 SER A N 1
ATOM 1403 C CA . SER A 1 174 ? -7.061 2.019 32.660 1.00 93.88 174 SER A CA 1
ATOM 1404 C C . SER A 1 174 ? -7.623 0.900 31.775 1.00 93.88 174 SER A C 1
ATOM 1406 O O . SER A 1 174 ? -8.505 0.155 32.210 1.00 93.88 174 SER A O 1
ATOM 1408 N N . PHE A 1 175 ? -7.141 0.758 30.538 1.00 93.25 175 PHE A N 1
ATOM 1409 C CA . PHE A 1 175 ? -7.630 -0.261 29.619 1.00 93.25 175 PHE A CA 1
ATOM 1410 C C . PHE A 1 175 ? -7.214 -1.663 30.082 1.00 93.25 175 PHE A C 1
ATOM 1412 O O . PHE A 1 175 ? -6.029 -1.980 30.188 1.00 93.25 175 PHE A O 1
ATOM 1419 N N . ASN A 1 176 ? -8.199 -2.528 30.329 1.00 90.75 176 ASN A N 1
ATOM 1420 C CA . ASN A 1 176 ? -7.953 -3.895 30.774 1.00 90.75 176 ASN A CA 1
ATOM 1421 C C . ASN A 1 176 ? -7.390 -4.758 29.630 1.00 90.75 176 ASN A C 1
ATOM 1423 O O . ASN A 1 176 ? -8.083 -5.064 28.660 1.00 90.75 176 ASN A O 1
ATOM 1427 N N . THR A 1 177 ? -6.140 -5.195 29.780 1.00 90.88 177 THR A N 1
ATOM 1428 C CA . THR A 1 177 ? -5.433 -6.046 28.813 1.00 90.88 177 THR A CA 1
ATOM 1429 C C . THR A 1 177 ? -5.438 -7.534 29.168 1.00 90.88 177 THR A C 1
ATOM 1431 O O . THR A 1 177 ? -4.876 -8.322 28.416 1.00 90.88 177 THR A O 1
ATOM 1434 N N . SER A 1 178 ? -6.080 -7.966 30.262 1.00 87.75 178 SER A N 1
ATOM 1435 C CA . SER A 1 178 ? -5.971 -9.338 30.792 1.00 87.75 178 SER A CA 1
ATOM 1436 C C . SER A 1 178 ? -6.389 -10.442 29.814 1.00 87.75 178 SER A C 1
ATOM 1438 O O . SER A 1 178 ? -5.915 -11.565 29.935 1.00 87.75 178 SER A O 1
ATOM 1440 N N . SER A 1 179 ? -7.271 -10.149 28.853 1.00 85.19 179 SER A N 1
ATOM 1441 C CA . SER A 1 179 ? -7.714 -11.103 27.817 1.00 85.19 179 SER A CA 1
ATOM 1442 C C . SER A 1 179 ? -7.103 -10.836 26.437 1.00 85.19 179 SER A C 1
ATOM 1444 O O . SER A 1 179 ? -7.534 -11.423 25.446 1.00 85.19 179 SER A O 1
ATOM 1446 N N . LEU A 1 180 ? -6.122 -9.936 26.346 1.00 84.81 180 LEU A N 1
ATOM 1447 C CA . LEU A 1 180 ? -5.506 -9.520 25.093 1.00 84.81 180 LEU A CA 1
ATOM 1448 C C . LEU A 1 180 ? -4.027 -9.893 25.095 1.00 84.81 180 LEU A C 1
ATOM 1450 O O . LEU A 1 180 ? -3.307 -9.665 26.064 1.00 84.81 180 LEU A O 1
ATOM 1454 N N . ASN A 1 181 ? -3.546 -10.428 23.974 1.00 81.56 181 ASN A N 1
ATOM 1455 C CA . ASN A 1 181 ? -2.123 -10.697 23.784 1.00 81.56 181 ASN A CA 1
ATOM 1456 C C . ASN A 1 181 ? -1.377 -9.389 23.459 1.00 81.56 181 ASN A C 1
ATOM 1458 O O . ASN A 1 181 ? -0.958 -9.152 22.322 1.00 81.56 181 ASN A O 1
ATOM 1462 N N . MET A 1 182 ? -1.292 -8.496 24.447 1.00 83.50 182 MET A N 1
ATOM 1463 C CA . MET A 1 182 ? -0.745 -7.149 24.314 1.00 83.50 182 MET A CA 1
ATOM 1464 C C . MET A 1 182 ? 0.460 -6.939 25.235 1.00 83.50 182 MET A C 1
ATOM 1466 O O . MET A 1 182 ? 0.465 -7.410 26.372 1.00 83.50 182 MET A O 1
ATOM 1470 N N . PRO A 1 183 ? 1.488 -6.201 24.777 1.00 80.62 183 PRO A N 1
ATOM 1471 C CA . PRO A 1 183 ? 2.585 -5.805 25.647 1.00 80.62 183 PRO A CA 1
ATOM 1472 C C . PRO A 1 183 ? 2.097 -4.812 26.708 1.00 80.62 183 PRO A C 1
ATOM 1474 O O . PRO A 1 183 ? 1.038 -4.195 26.562 1.00 80.62 183 PRO A O 1
ATOM 1477 N N . LYS A 1 184 ? 2.919 -4.596 27.743 1.00 85.69 184 LYS A N 1
ATOM 1478 C CA . LYS A 1 184 ? 2.690 -3.515 28.707 1.00 85.69 184 LYS A CA 1
ATOM 1479 C C . LYS A 1 184 ? 2.503 -2.193 27.959 1.00 85.69 184 LYS A C 1
ATOM 1481 O O . LYS A 1 184 ? 3.346 -1.809 27.143 1.00 85.69 184 LYS A O 1
ATOM 1486 N N . LEU A 1 185 ? 1.395 -1.518 28.244 1.00 91.81 185 LEU A N 1
ATOM 1487 C CA . LEU A 1 185 ? 1.065 -0.242 27.631 1.00 91.81 185 LEU A CA 1
ATOM 1488 C C . LEU A 1 185 ? 1.992 0.851 28.167 1.00 91.81 185 LEU A C 1
ATOM 1490 O O . LEU A 1 185 ? 2.391 0.844 29.330 1.00 91.81 185 LEU A O 1
ATOM 1494 N N . GLN A 1 186 ? 2.349 1.786 27.294 1.00 93.75 186 GLN A N 1
ATOM 1495 C CA . GLN A 1 186 ? 3.081 2.999 27.650 1.00 93.75 186 GLN A CA 1
ATOM 1496 C C . GLN A 1 186 ? 2.244 4.196 27.183 1.00 93.75 186 GLN A C 1
ATOM 1498 O O . GLN A 1 186 ? 2.517 4.725 26.104 1.00 93.75 186 GLN A O 1
ATOM 1503 N N . PRO A 1 187 ? 1.196 4.599 27.930 1.00 95.50 187 PRO A N 1
ATOM 1504 C CA . PRO A 1 187 ? 0.220 5.588 27.463 1.00 95.50 187 PRO A CA 1
ATOM 1505 C C . PRO A 1 187 ? 0.859 6.884 26.987 1.00 95.50 187 PRO A C 1
ATOM 1507 O O . PRO A 1 187 ? 0.657 7.288 25.842 1.00 95.50 187 PRO A O 1
ATOM 1510 N N . LYS A 1 188 ? 1.735 7.457 27.821 1.00 95.88 188 LYS A N 1
ATOM 1511 C CA . LYS A 1 188 ? 2.462 8.685 27.502 1.00 95.88 188 LYS A CA 1
ATOM 1512 C C . LYS A 1 188 ? 3.242 8.577 26.198 1.00 95.88 188 LYS A C 1
ATOM 1514 O O . LYS A 1 188 ? 3.217 9.489 25.379 1.00 95.88 188 LYS A O 1
ATOM 1519 N N . TYR A 1 189 ? 3.893 7.437 25.961 1.00 95.88 189 TYR A N 1
ATOM 1520 C CA . TYR A 1 189 ? 4.602 7.194 24.707 1.00 95.88 189 TYR A CA 1
ATOM 1521 C C . TYR A 1 189 ? 3.639 7.091 23.514 1.00 95.88 189 TYR A C 1
ATOM 1523 O O . TYR A 1 189 ? 3.868 7.730 22.487 1.00 95.88 189 TYR A O 1
ATOM 1531 N N . LEU A 1 190 ? 2.551 6.326 23.654 1.00 95.38 190 LEU A N 1
ATOM 1532 C CA . LEU A 1 190 ? 1.554 6.105 22.600 1.00 95.38 190 LEU A CA 1
ATOM 1533 C C . LEU A 1 190 ? 0.891 7.408 22.135 1.00 95.38 190 LEU A C 1
ATOM 1535 O O . LEU A 1 190 ? 0.633 7.565 20.940 1.00 95.38 190 LEU A O 1
ATOM 1539 N N . VAL A 1 191 ? 0.650 8.340 23.059 1.00 95.81 191 VAL A N 1
ATOM 1540 C CA . VAL A 1 191 ? 0.007 9.628 22.772 1.00 95.81 191 VAL A CA 1
ATOM 1541 C C . VAL A 1 191 ? 1.031 10.672 22.319 1.00 95.81 191 VAL A C 1
ATOM 1543 O O . VAL A 1 191 ? 0.896 11.232 21.228 1.00 95.81 191 VAL A O 1
ATOM 1546 N N . SER A 1 192 ? 2.107 10.884 23.086 1.00 94.31 192 SER A N 1
ATOM 1547 C CA . SER A 1 192 ? 3.120 11.914 22.788 1.00 94.31 192 SER A CA 1
ATOM 1548 C C . SER A 1 192 ? 3.910 11.627 21.507 1.00 94.31 192 SER A C 1
ATOM 1550 O O . SER A 1 192 ? 4.307 12.546 20.788 1.00 94.31 192 SER A O 1
ATOM 1552 N N . HIS A 1 193 ? 4.128 10.350 21.182 1.00 94.25 193 HIS A N 1
ATOM 1553 C CA . HIS A 1 193 ? 4.918 9.929 20.024 1.00 94.25 193 HIS A CA 1
ATOM 1554 C C . HIS A 1 193 ? 4.081 9.240 18.946 1.00 94.25 193 HIS A C 1
ATOM 1556 O O . HIS A 1 193 ? 4.625 8.491 18.132 1.00 94.25 193 HIS A O 1
ATOM 1562 N N . VAL A 1 194 ? 2.780 9.555 18.867 1.00 94.12 194 VAL A N 1
ATOM 1563 C CA . VAL A 1 194 ? 1.835 8.945 17.915 1.00 94.12 194 VAL A CA 1
ATOM 1564 C C . VAL A 1 194 ? 2.340 8.930 16.461 1.00 94.12 194 VAL A C 1
ATOM 1566 O O . VAL A 1 194 ? 2.103 7.979 15.722 1.00 94.12 194 VAL A O 1
ATOM 1569 N N . LYS A 1 195 ? 3.109 9.952 16.053 1.00 93.06 195 LYS A N 1
ATOM 1570 C CA . LYS A 1 195 ? 3.661 10.078 14.692 1.00 93.06 195 LYS A CA 1
ATOM 1571 C C . LYS A 1 195 ? 4.806 9.102 14.376 1.00 93.06 195 LYS A C 1
ATOM 1573 O O . LYS A 1 195 ? 5.084 8.860 13.195 1.00 93.06 195 LYS A O 1
ATOM 1578 N N . SER A 1 196 ? 5.456 8.570 15.408 1.00 92.81 196 SER A N 1
ATOM 1579 C CA . SER A 1 196 ? 6.661 7.731 15.337 1.00 92.81 196 SER A CA 1
ATOM 1580 C C . SER A 1 196 ? 6.400 6.266 15.689 1.00 92.81 196 SER A C 1
ATOM 1582 O O . SER A 1 196 ? 7.338 5.473 15.723 1.00 92.81 196 SER A O 1
ATOM 1584 N N . LEU A 1 197 ? 5.140 5.905 15.932 1.00 94.06 197 LEU A N 1
ATOM 1585 C CA . LEU A 1 197 ? 4.737 4.540 16.244 1.00 94.06 197 LEU A CA 1
ATOM 1586 C C . LEU A 1 197 ? 5.042 3.572 15.094 1.00 94.06 197 LEU A C 1
ATOM 1588 O O . LEU A 1 197 ? 5.071 3.951 13.912 1.00 94.06 197 LEU A O 1
ATOM 1592 N N . ILE A 1 198 ? 5.236 2.303 15.449 1.00 90.69 198 ILE A N 1
ATOM 1593 C CA . ILE A 1 198 ? 5.462 1.209 14.507 1.00 90.69 198 ILE A CA 1
ATOM 1594 C C . ILE A 1 198 ? 4.276 0.232 14.535 1.00 90.69 198 ILE A C 1
ATOM 1596 O O . ILE A 1 198 ? 3.244 0.473 15.162 1.00 90.69 198 ILE A O 1
ATOM 1600 N N . GLY A 1 199 ? 4.382 -0.872 13.790 1.00 90.19 199 GLY A N 1
ATOM 1601 C CA . GLY A 1 199 ? 3.267 -1.803 13.592 1.00 90.19 199 GLY A CA 1
ATOM 1602 C C . GLY A 1 199 ? 2.673 -2.346 14.895 1.00 90.19 199 GLY A C 1
ATOM 1603 O O . GLY A 1 199 ? 1.453 -2.467 14.995 1.00 90.19 199 GLY A O 1
ATOM 1604 N N . LYS A 1 200 ? 3.510 -2.618 15.908 1.00 89.31 200 LYS A N 1
ATOM 1605 C CA . LYS A 1 200 ? 3.053 -3.174 17.190 1.00 89.31 200 LYS A CA 1
ATOM 1606 C C . LYS A 1 200 ? 2.162 -2.199 17.968 1.00 89.31 200 LYS A C 1
ATOM 1608 O O . LYS A 1 200 ? 1.145 -2.625 18.502 1.00 89.31 200 LYS A O 1
ATOM 1613 N N . GLU A 1 201 ? 2.471 -0.902 17.987 1.00 93.00 201 GLU A N 1
ATOM 1614 C CA . GLU A 1 201 ? 1.628 0.083 18.669 1.00 93.00 201 GLU A CA 1
ATOM 1615 C C . GLU A 1 201 ? 0.351 0.376 17.879 1.00 93.00 201 GLU A C 1
ATOM 1617 O O . GLU A 1 201 ? -0.712 0.533 18.468 1.00 93.00 201 GLU A O 1
ATOM 1622 N N . PHE A 1 202 ? 0.385 0.354 16.545 1.00 94.44 202 PHE A N 1
ATOM 1623 C CA . PHE A 1 202 ? -0.856 0.467 15.769 1.00 94.44 202 PHE A CA 1
ATOM 1624 C C . PHE A 1 202 ? -1.795 -0.736 15.963 1.00 94.44 202 PHE A C 1
ATOM 1626 O O . PHE A 1 202 ? -3.014 -0.561 15.927 1.00 94.44 202 PHE A O 1
ATOM 1633 N N . LYS A 1 203 ? -1.266 -1.938 16.247 1.00 92.12 203 LYS A N 1
ATOM 1634 C CA . LYS A 1 203 ? -2.088 -3.085 16.679 1.00 92.12 203 LYS A CA 1
ATOM 1635 C C . LYS A 1 203 ? -2.771 -2.843 18.030 1.00 92.12 203 LYS A C 1
ATOM 1637 O O . LYS A 1 203 ? -3.865 -3.366 18.227 1.00 92.12 203 LYS A O 1
ATOM 1642 N N . ILE A 1 204 ? -2.166 -2.064 18.935 1.00 92.44 204 ILE A N 1
ATOM 1643 C CA . ILE A 1 204 ? -2.797 -1.672 20.208 1.00 92.44 204 ILE A CA 1
ATOM 1644 C C . ILE A 1 204 ? -4.028 -0.813 19.923 1.00 92.44 204 ILE A C 1
ATOM 1646 O O . ILE A 1 204 ? -5.117 -1.134 20.391 1.00 92.44 204 ILE A O 1
ATOM 1650 N N . PHE A 1 205 ? -3.882 0.217 19.082 1.00 93.38 205 PHE A N 1
ATOM 1651 C CA . PHE A 1 205 ? -5.015 1.050 18.676 1.00 93.38 205 PHE A CA 1
ATOM 1652 C C . PHE A 1 205 ? -6.117 0.229 18.002 1.00 93.38 205 PHE A C 1
ATOM 1654 O O . PHE A 1 205 ? -7.273 0.412 18.338 1.00 93.38 205 PHE A O 1
ATOM 1661 N N . LEU A 1 206 ? -5.806 -0.723 17.118 1.00 92.00 206 LEU A N 1
ATOM 1662 C CA . LEU A 1 206 ? -6.846 -1.574 16.518 1.00 92.00 206 LEU A CA 1
ATOM 1663 C C . LEU A 1 206 ? -7.654 -2.388 17.538 1.00 92.00 206 LEU A C 1
ATOM 1665 O O . LEU A 1 206 ? -8.855 -2.559 17.349 1.00 92.00 206 LEU A O 1
ATOM 1669 N N . GLN A 1 207 ? -7.000 -2.909 18.579 1.00 90.19 207 GLN A N 1
ATOM 1670 C CA . GLN A 1 207 ? -7.641 -3.746 19.599 1.00 90.19 207 GLN A CA 1
ATOM 1671 C C . GLN A 1 207 ? -8.409 -2.921 20.639 1.00 90.19 207 GLN A C 1
ATOM 1673 O O . GLN A 1 207 ? -9.399 -3.398 21.185 1.00 90.19 207 GLN A O 1
ATOM 1678 N N . ALA A 1 208 ? -7.968 -1.688 20.900 1.00 90.69 208 ALA A N 1
ATOM 1679 C CA . ALA A 1 208 ? -8.480 -0.868 21.995 1.00 90.69 208 ALA A CA 1
ATOM 1680 C C . ALA A 1 208 ? -9.292 0.361 21.547 1.00 90.69 208 ALA A C 1
ATOM 1682 O O . ALA A 1 208 ? -10.022 0.919 22.364 1.00 90.69 208 ALA A O 1
ATOM 1683 N N . ALA A 1 209 ? -9.191 0.804 20.284 1.00 89.50 209 ALA A N 1
ATOM 1684 C CA . ALA A 1 209 ? -9.749 2.078 19.804 1.00 89.50 209 ALA A CA 1
ATOM 1685 C C . ALA A 1 209 ? -11.230 2.290 20.151 1.00 89.50 209 ALA A C 1
ATOM 1687 O O . ALA A 1 209 ? -11.539 3.363 20.672 1.00 89.50 209 ALA A O 1
ATOM 1688 N N . PRO A 1 210 ? -12.140 1.312 19.963 1.00 84.81 210 PRO A N 1
ATOM 1689 C CA . PRO A 1 210 ? -13.545 1.486 20.334 1.00 84.81 210 PRO A CA 1
ATOM 1690 C C . PRO A 1 210 ? -13.779 1.756 21.827 1.00 84.81 210 PRO A C 1
ATOM 1692 O O . PRO A 1 210 ? -14.853 2.213 22.189 1.00 84.81 210 PRO A O 1
ATOM 1695 N N . PHE A 1 211 ? -12.802 1.495 22.696 1.00 89.31 211 PHE A N 1
ATOM 1696 C CA . PHE A 1 211 ? -12.905 1.719 24.139 1.00 89.31 211 PHE A CA 1
ATOM 1697 C C . PHE A 1 211 ? -12.146 2.974 24.579 1.00 89.31 211 PHE A C 1
ATOM 1699 O O . PHE A 1 211 ? -12.669 3.790 25.338 1.00 89.31 211 PHE A O 1
ATOM 1706 N N . ILE A 1 212 ? -10.920 3.157 24.080 1.00 93.19 212 ILE A N 1
ATOM 1707 C CA . ILE A 1 212 ? -10.046 4.257 24.516 1.00 93.19 212 ILE A CA 1
ATOM 1708 C C . ILE A 1 212 ? -10.319 5.565 23.764 1.00 93.19 212 ILE A C 1
ATOM 1710 O O . ILE A 1 212 ? -10.067 6.632 24.313 1.00 93.19 212 ILE A O 1
ATOM 1714 N N . LEU A 1 213 ? -10.833 5.504 22.527 1.00 94.50 213 LEU A N 1
ATOM 1715 C CA . LEU A 1 213 ? -11.045 6.685 21.680 1.00 94.50 213 LEU A CA 1
ATOM 1716 C C . LEU A 1 213 ? -12.517 7.137 21.603 1.00 94.50 213 LEU A C 1
ATOM 1718 O O . LEU A 1 213 ? -12.775 8.291 21.273 1.00 94.50 213 LEU A O 1
ATOM 1722 N N . PHE A 1 214 ? -13.481 6.262 21.910 1.00 91.88 214 PHE A N 1
ATOM 1723 C CA . PHE A 1 214 ? -14.927 6.487 21.718 1.00 91.88 214 PHE A CA 1
ATOM 1724 C C . PHE A 1 214 ? -15.512 7.810 22.253 1.00 91.88 214 PHE A C 1
ATOM 1726 O O . PHE A 1 214 ? -16.302 8.428 21.537 1.00 91.88 214 PHE A O 1
ATOM 1733 N N . PRO A 1 215 ? -15.147 8.301 23.450 1.00 93.19 215 PRO A N 1
ATOM 1734 C CA . PRO A 1 215 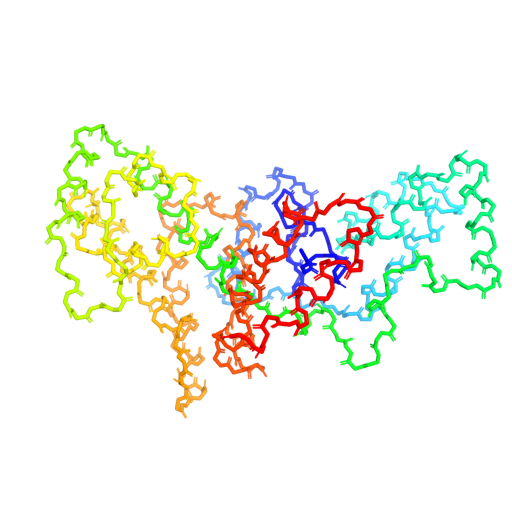? -15.690 9.563 23.963 1.00 93.19 215 PRO A CA 1
ATOM 1735 C C . PRO A 1 215 ? -15.218 10.794 23.193 1.00 93.19 215 PRO A C 1
ATOM 1737 O O . PRO A 1 215 ? -15.849 11.841 23.282 1.00 93.19 215 PRO A O 1
ATOM 1740 N N . PHE A 1 216 ? -14.128 10.675 22.434 1.00 95.38 216 PHE A N 1
ATOM 1741 C CA . PHE A 1 216 ? -13.624 11.752 21.587 1.00 95.38 216 PHE A CA 1
ATOM 1742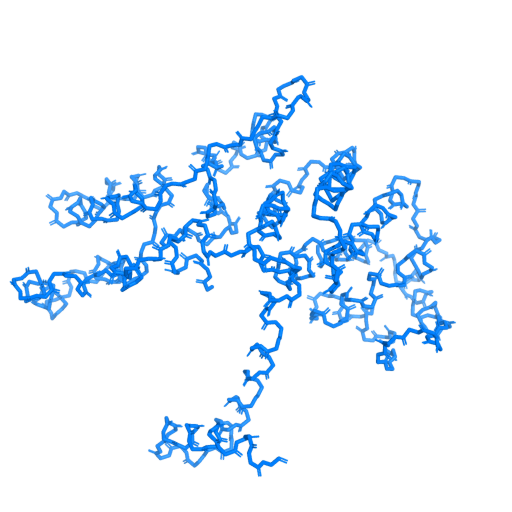 C C . PHE A 1 216 ? -14.211 11.704 20.172 1.00 95.38 216 PHE A C 1
ATOM 1744 O O . PHE A 1 216 ? -13.873 12.557 19.356 1.00 95.38 216 PHE A O 1
ATOM 1751 N N . MET A 1 217 ? -15.035 10.696 19.864 1.00 94.50 217 MET A N 1
ATOM 1752 C CA . MET A 1 217 ? -15.591 10.488 18.532 1.00 94.50 217 MET A CA 1
ATOM 1753 C C . MET A 1 217 ? -17.015 11.023 18.401 1.00 94.50 217 MET A C 1
ATOM 1755 O O . MET A 1 217 ? -17.875 10.723 19.241 1.00 94.50 217 MET A O 1
ATOM 1759 N N . ASP A 1 218 ? -17.275 11.689 17.278 1.00 94.81 218 ASP A N 1
ATOM 1760 C CA . ASP A 1 218 ? -18.627 11.853 16.738 1.00 94.81 218 ASP A CA 1
ATOM 1761 C C . ASP A 1 218 ? -19.176 10.530 16.156 1.00 94.81 218 ASP A C 1
ATOM 1763 O O . ASP A 1 218 ? -18.508 9.491 16.153 1.00 94.81 218 ASP A O 1
ATOM 1767 N N . GLU A 1 219 ? -20.429 10.543 15.700 1.00 94.81 219 GLU A N 1
ATOM 1768 C CA . GLU A 1 219 ? -21.111 9.351 15.185 1.00 94.81 219 GLU A CA 1
ATOM 1769 C C . GLU A 1 219 ? -20.434 8.765 13.934 1.00 94.81 219 GLU A C 1
ATOM 1771 O O . GLU A 1 219 ? -20.176 7.561 13.877 1.00 94.81 219 GLU A O 1
ATOM 1776 N N . ASP A 1 220 ? -20.064 9.599 12.959 1.00 95.19 220 ASP A N 1
ATOM 1777 C CA . ASP A 1 220 ? -19.421 9.129 11.729 1.00 95.19 220 ASP A CA 1
ATOM 1778 C C . ASP A 1 220 ? -18.021 8.551 12.014 1.00 95.19 220 ASP A C 1
ATOM 1780 O O . ASP A 1 220 ? -17.629 7.525 11.444 1.00 95.19 220 ASP A O 1
ATOM 1784 N N . GLN A 1 221 ? -17.267 9.159 12.934 1.00 95.00 221 GLN A N 1
ATOM 1785 C CA . GLN A 1 221 ? -15.970 8.657 13.385 1.00 95.00 221 GLN A CA 1
ATOM 1786 C C . G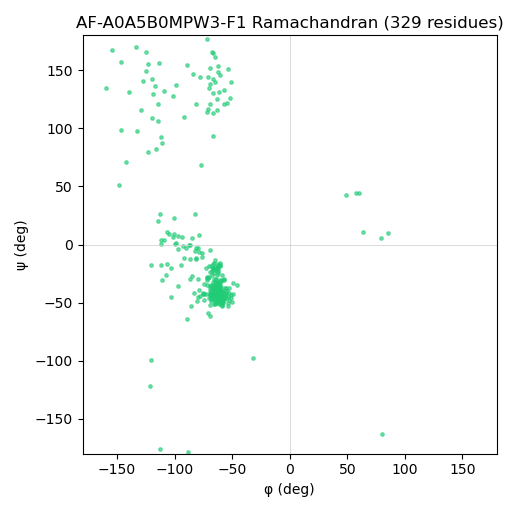LN A 1 221 ? -16.103 7.294 14.069 1.00 95.00 221 GLN A C 1
ATOM 1788 O O . GLN A 1 221 ? -15.317 6.392 13.760 1.00 95.00 221 GLN A O 1
ATOM 1793 N N . ARG A 1 222 ? -17.104 7.100 14.940 1.00 95.00 222 ARG A N 1
ATOM 1794 C CA . ARG A 1 222 ? -17.372 5.794 15.577 1.00 95.00 222 ARG A CA 1
ATOM 1795 C C . ARG A 1 222 ? -17.604 4.720 14.534 1.00 95.00 222 ARG A C 1
ATOM 1797 O O . ARG A 1 222 ? -16.973 3.667 14.581 1.00 95.00 222 ARG A O 1
ATOM 1804 N N . GLU A 1 223 ? -18.443 5.013 13.552 1.00 95.81 223 GLU A N 1
ATOM 1805 C CA . GLU A 1 223 ? -18.750 4.083 12.478 1.00 95.81 223 GLU A CA 1
ATOM 1806 C C . GLU A 1 223 ? -17.508 3.723 11.643 1.00 95.81 223 GLU A C 1
ATOM 1808 O O . GLU A 1 223 ? -17.300 2.551 11.306 1.00 95.81 223 GLU A O 1
ATOM 1813 N N . ILE A 1 224 ? -16.643 4.699 11.335 1.00 96.38 224 ILE A N 1
ATOM 1814 C CA . ILE A 1 224 ? -15.357 4.446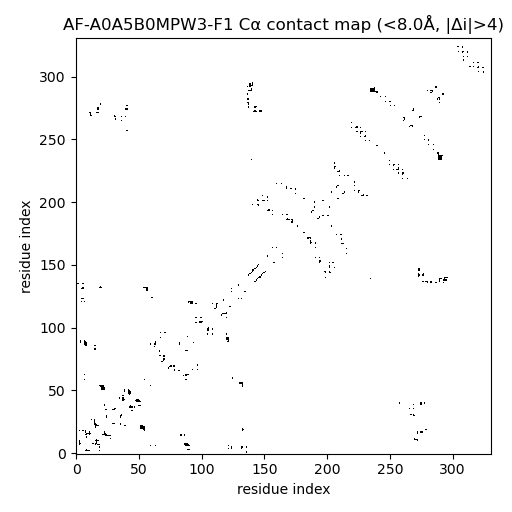 10.666 1.00 96.38 224 ILE A CA 1
ATOM 1815 C C . ILE A 1 224 ? -14.502 3.490 11.502 1.00 96.38 224 ILE A C 1
ATOM 1817 O O . ILE A 1 224 ? -14.047 2.470 10.977 1.00 96.38 224 ILE A O 1
ATOM 1821 N N . TRP A 1 225 ? -14.306 3.779 12.788 1.00 95.88 225 TRP A N 1
ATOM 1822 C CA . TRP A 1 225 ? -13.466 2.964 13.666 1.00 95.88 225 TRP A CA 1
ATOM 1823 C C . TRP A 1 225 ? -14.019 1.551 13.864 1.00 95.88 225 TRP A C 1
ATOM 1825 O O . TRP A 1 225 ? -13.264 0.590 13.731 1.00 95.88 225 TRP A O 1
ATOM 1835 N N . ILE A 1 226 ? -15.329 1.397 14.070 1.00 94.81 226 ILE A N 1
ATOM 1836 C CA . ILE A 1 226 ? -15.992 0.087 14.163 1.00 94.81 226 ILE A CA 1
ATOM 1837 C C . ILE A 1 226 ? -15.778 -0.713 12.874 1.00 94.81 226 ILE A C 1
ATOM 1839 O O . ILE A 1 226 ? -15.418 -1.893 12.921 1.00 94.81 226 ILE A O 1
ATOM 1843 N N . SER A 1 227 ? -15.948 -0.083 11.708 1.00 96.88 227 SER A N 1
ATOM 1844 C CA . SER A 1 227 ? -15.743 -0.767 10.428 1.00 96.88 227 SER A CA 1
ATOM 1845 C C . SER A 1 227 ? -14.280 -1.153 10.187 1.00 96.88 227 SER A C 1
ATOM 1847 O O . SER A 1 227 ? -14.027 -2.242 9.672 1.00 96.88 227 SER A O 1
ATOM 1849 N N . LEU A 1 228 ? -13.319 -0.327 10.617 1.00 97.12 228 LEU A N 1
ATOM 1850 C CA . LEU A 1 228 ? -11.890 -0.638 10.552 1.00 97.12 228 LEU A CA 1
ATOM 1851 C C . LEU A 1 228 ? -11.517 -1.796 11.485 1.00 97.12 228 LEU A C 1
ATOM 1853 O O . LEU A 1 228 ? -10.801 -2.701 11.063 1.00 97.12 228 LEU A O 1
ATOM 1857 N N . CYS A 1 229 ? -11.997 -1.781 12.731 1.00 94.75 229 CYS A N 1
ATOM 1858 C CA . CYS A 1 229 ? -11.773 -2.850 13.708 1.00 94.75 229 CYS A CA 1
ATOM 1859 C C . CYS A 1 229 ? -12.436 -4.164 13.271 1.00 94.75 229 CYS A C 1
ATOM 1861 O O . CYS A 1 229 ? -11.878 -5.236 13.469 1.00 94.75 229 CYS A O 1
ATOM 1863 N N . THR A 1 230 ? -13.590 -4.094 12.607 1.00 95.00 230 THR A N 1
ATOM 1864 C CA . THR A 1 230 ? -14.208 -5.280 11.999 1.00 95.00 230 THR A CA 1
ATOM 1865 C C . THR A 1 230 ? -13.375 -5.782 10.821 1.00 95.00 230 THR A C 1
ATOM 1867 O O . THR A 1 230 ? -13.115 -6.969 10.700 1.00 95.00 230 THR A O 1
ATOM 1870 N N . LEU A 1 231 ? -12.903 -4.896 9.941 1.00 97.19 231 LEU A N 1
ATOM 1871 C CA . LEU A 1 231 ? -12.053 -5.292 8.817 1.00 97.19 231 LEU A CA 1
ATOM 1872 C C . LEU A 1 231 ? -10.706 -5.871 9.284 1.00 97.19 231 LEU A C 1
ATOM 1874 O O . LEU A 1 231 ? -10.173 -6.781 8.647 1.00 97.19 231 LEU A O 1
ATOM 1878 N N . SER A 1 23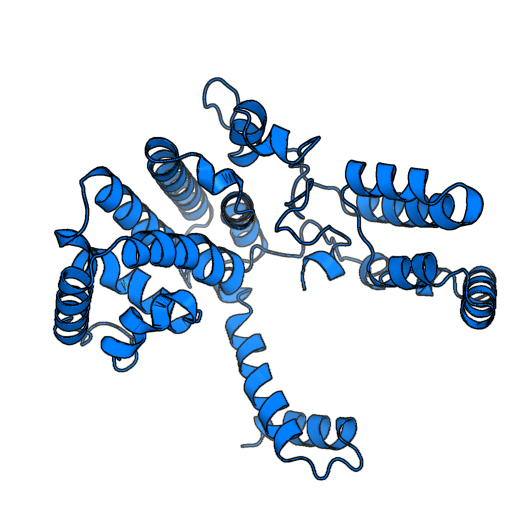2 ? -10.162 -5.377 10.399 1.00 95.50 232 SER A N 1
ATOM 1879 C CA . SER A 1 232 ? -8.898 -5.864 10.950 1.00 95.50 232 SER A CA 1
ATOM 1880 C C . SER A 1 232 ? -8.984 -7.320 11.405 1.00 95.50 232 SER A C 1
ATOM 1882 O O . SER A 1 232 ? -8.024 -8.060 11.188 1.00 95.50 232 SER A O 1
ATOM 1884 N N . SER A 1 233 ? -10.130 -7.770 11.933 1.00 94.06 233 SER A N 1
ATOM 1885 C CA . SER A 1 233 ? -10.313 -9.174 12.318 1.00 94.06 233 SER A CA 1
ATOM 1886 C C . SER A 1 233 ? -10.209 -10.118 11.117 1.00 94.06 233 SER A C 1
ATOM 1888 O O . SER A 1 233 ? -9.663 -11.208 11.246 1.00 94.06 233 SER A O 1
ATOM 1890 N N . TYR A 1 234 ? -10.646 -9.687 9.928 1.00 96.44 234 TYR A N 1
ATOM 1891 C CA . TYR A 1 234 ? -10.439 -10.442 8.689 1.00 96.44 234 TYR A CA 1
ATOM 1892 C C . TYR A 1 234 ? -8.996 -10.332 8.185 1.00 96.44 234 TYR A C 1
ATOM 1894 O O . TYR A 1 234 ? -8.413 -11.331 7.770 1.00 96.44 234 TYR A O 1
ATOM 1902 N N . ALA A 1 235 ? -8.398 -9.137 8.227 1.00 96.00 235 ALA A N 1
ATOM 1903 C CA . ALA A 1 235 ? -7.038 -8.912 7.732 1.00 96.00 235 ALA A CA 1
ATOM 1904 C C . ALA A 1 235 ? -5.969 -9.698 8.517 1.00 96.00 235 ALA A C 1
ATOM 1906 O O . ALA A 1 235 ? -4.948 -10.071 7.942 1.00 96.00 235 ALA A O 1
ATOM 1907 N N . PHE A 1 236 ? -6.203 -9.957 9.807 1.00 94.25 236 PHE A N 1
ATOM 1908 C CA . PHE A 1 236 ? -5.296 -10.705 10.686 1.00 94.25 236 PHE A CA 1
ATOM 1909 C C . PHE A 1 236 ? -5.772 -12.119 11.022 1.00 94.25 236 PHE A C 1
ATOM 1911 O O . PHE A 1 236 ? -5.179 -12.766 11.886 1.00 94.25 236 PHE A O 1
ATOM 1918 N N . GLN A 1 237 ? -6.806 -12.616 10.340 1.00 94.00 237 GLN A N 1
ATOM 1919 C CA . GLN A 1 237 ? -7.260 -13.986 10.529 1.00 94.00 237 GLN A CA 1
ATOM 1920 C C . GLN A 1 237 ? -6.135 -14.960 10.161 1.00 94.00 237 GLN A C 1
ATOM 1922 O O . GLN A 1 237 ? -5.530 -14.838 9.098 1.00 94.00 237 GLN A O 1
ATOM 1927 N N . THR A 1 238 ? -5.855 -15.928 11.032 1.00 94.00 238 THR A N 1
ATOM 1928 C CA . THR A 1 238 ? -4.782 -16.919 10.830 1.00 94.00 238 THR A CA 1
ATOM 1929 C C . THR A 1 238 ? -5.280 -18.210 10.190 1.00 94.00 238 THR A C 1
ATOM 1931 O O . THR A 1 238 ? -4.483 -18.973 9.647 1.00 94.00 238 THR A O 1
ATOM 1934 N N . HIS A 1 239 ? -6.592 -18.452 10.225 1.00 95.44 239 HIS A N 1
ATOM 1935 C CA . HIS A 1 239 ? -7.221 -19.651 9.687 1.00 95.44 239 HIS A CA 1
ATOM 1936 C C . HIS A 1 239 ? -8.543 -19.330 8.976 1.00 95.44 239 HIS A C 1
ATOM 1938 O O . HIS A 1 239 ? -9.395 -18.622 9.512 1.00 95.44 239 HIS A O 1
ATOM 1944 N N . ILE A 1 240 ? -8.722 -19.853 7.762 1.00 97.38 240 ILE A N 1
ATOM 1945 C CA . ILE A 1 240 ? -9.913 -19.629 6.932 1.00 97.38 240 ILE A CA 1
ATOM 1946 C C . ILE A 1 240 ? -10.569 -20.985 6.666 1.00 97.38 240 ILE A C 1
ATOM 1948 O O . ILE A 1 240 ? -10.037 -21.777 5.896 1.00 97.38 240 ILE A O 1
ATOM 1952 N N . ASN A 1 241 ? -11.730 -21.223 7.285 1.00 96.94 241 ASN A N 1
ATOM 1953 C CA . ASN A 1 241 ? -12.485 -22.476 7.138 1.00 96.94 241 ASN A CA 1
ATOM 1954 C C . ASN A 1 241 ? -13.112 -22.612 5.742 1.00 96.94 241 ASN A C 1
ATOM 1956 O O . ASN A 1 241 ? -13.029 -23.660 5.111 1.00 96.94 241 ASN A O 1
ATOM 1960 N N . ASN A 1 242 ? -13.747 -21.538 5.264 1.00 97.94 242 ASN A N 1
ATOM 1961 C CA . ASN A 1 242 ? -14.385 -21.471 3.953 1.00 97.94 242 ASN A CA 1
ATOM 1962 C C . ASN A 1 242 ? -13.892 -20.217 3.224 1.00 97.94 242 ASN A C 1
ATOM 1964 O O . ASN A 1 242 ? -14.129 -19.092 3.669 1.00 97.94 242 ASN A O 1
ATOM 1968 N N . MET A 1 243 ? -13.182 -20.415 2.111 1.00 97.62 243 MET A N 1
ATOM 1969 C CA . MET A 1 243 ? -12.600 -19.315 1.342 1.00 97.62 243 MET A CA 1
ATOM 1970 C C . MET A 1 243 ? -13.666 -18.466 0.640 1.00 97.62 243 MET A C 1
ATOM 1972 O O . MET A 1 243 ? -13.495 -17.256 0.567 1.00 97.62 243 MET A O 1
ATOM 1976 N N . GLU A 1 244 ? -14.763 -19.043 0.145 1.00 98.31 244 GLU A N 1
ATOM 1977 C CA . GLU A 1 244 ? -15.803 -18.271 -0.552 1.00 98.31 244 GLU A CA 1
ATOM 1978 C C . GLU A 1 244 ? -16.543 -17.334 0.406 1.00 98.31 244 GLU A C 1
ATOM 1980 O O . GLU A 1 244 ? -16.621 -16.127 0.159 1.00 98.31 244 GLU A O 1
ATOM 1985 N N . ASP A 1 245 ? -16.985 -17.856 1.553 1.00 98.19 245 ASP A N 1
ATOM 1986 C CA . ASP A 1 245 ? -17.660 -17.056 2.580 1.00 98.19 245 ASP A CA 1
ATOM 1987 C C . ASP A 1 245 ? -16.732 -15.973 3.133 1.00 98.19 245 ASP A C 1
ATOM 1989 O O . ASP A 1 245 ? -17.135 -14.822 3.335 1.00 98.19 245 ASP A O 1
ATOM 1993 N N . PHE A 1 246 ? -15.459 -16.316 3.347 1.00 98.31 246 PHE A N 1
ATOM 1994 C CA . PHE A 1 246 ? -14.457 -15.355 3.786 1.00 98.31 246 PHE A CA 1
ATOM 1995 C C . PHE A 1 246 ? -14.256 -14.239 2.755 1.00 98.31 246 PHE A C 1
ATOM 1997 O O . PHE A 1 246 ? -14.222 -13.066 3.121 1.00 98.31 246 PHE A O 1
ATOM 2004 N N . GLN A 1 247 ? -14.159 -14.572 1.464 1.00 98.31 247 GLN A N 1
ATOM 2005 C CA . GLN A 1 247 ? -14.002 -13.593 0.385 1.00 98.31 247 GLN A CA 1
ATOM 2006 C C . GLN A 1 247 ? -15.208 -12.657 0.278 1.00 98.31 247 GLN A C 1
ATOM 2008 O O . GLN A 1 247 ? -15.024 -11.445 0.131 1.00 98.31 247 GLN A O 1
ATOM 2013 N N . LEU A 1 248 ? -16.426 -13.197 0.379 1.00 98.12 248 LEU A N 1
ATOM 2014 C CA . LEU A 1 248 ? -17.658 -12.411 0.371 1.00 98.12 248 LEU A CA 1
ATOM 2015 C C . LEU A 1 248 ? -17.671 -11.403 1.527 1.00 98.12 248 LEU A C 1
ATOM 2017 O O . LEU A 1 248 ? -17.849 -10.200 1.310 1.00 98.12 248 LEU A O 1
ATOM 2021 N N . ASN A 1 249 ? -17.418 -11.878 2.748 1.00 98.31 249 ASN A N 1
ATOM 2022 C CA . ASN A 1 249 ? -17.434 -11.036 3.939 1.00 98.31 249 ASN A CA 1
ATOM 2023 C C . ASN A 1 249 ? -16.291 -10.015 3.950 1.00 98.31 249 ASN A C 1
ATOM 2025 O O . ASN A 1 249 ? -16.531 -8.837 4.217 1.00 98.31 249 ASN A O 1
ATOM 2029 N N . LEU A 1 250 ? -15.068 -10.407 3.583 1.00 98.31 250 LEU A N 1
ATOM 2030 C CA . LEU A 1 250 ? -13.933 -9.488 3.499 1.00 98.31 250 LEU A CA 1
ATOM 2031 C C . LEU A 1 250 ? -14.215 -8.345 2.515 1.00 98.31 250 LEU A C 1
ATOM 2033 O O . LEU A 1 250 ? -13.977 -7.179 2.839 1.00 98.31 250 LEU A O 1
ATOM 2037 N N . ARG A 1 251 ? -14.762 -8.642 1.329 1.00 97.62 251 ARG A N 1
ATOM 2038 C CA . ARG A 1 251 ? -15.126 -7.607 0.346 1.00 97.62 251 ARG A CA 1
ATOM 2039 C C . ARG A 1 251 ? -16.245 -6.708 0.860 1.00 97.62 251 ARG A C 1
ATOM 2041 O O . ARG A 1 251 ? -16.134 -5.492 0.718 1.00 97.62 251 ARG A O 1
ATOM 2048 N N . LYS A 1 252 ? -17.268 -7.273 1.511 1.00 97.62 252 LYS A N 1
ATOM 2049 C CA . LYS A 1 252 ? -18.354 -6.514 2.153 1.00 97.62 252 LYS A CA 1
ATOM 2050 C C . LYS A 1 252 ? -17.822 -5.554 3.220 1.00 97.62 252 LYS A C 1
ATOM 2052 O O . LYS A 1 252 ? -18.150 -4.371 3.192 1.00 97.62 252 LYS A O 1
ATOM 2057 N N . HIS A 1 253 ? -16.979 -6.028 4.137 1.00 98.31 253 HIS A N 1
ATOM 2058 C CA . HIS A 1 253 ? -16.411 -5.190 5.197 1.00 98.31 253 HIS A CA 1
ATOM 2059 C C . HIS A 1 253 ? -15.432 -4.148 4.652 1.00 98.31 253 HIS A C 1
ATOM 2061 O O . HIS A 1 253 ? -15.434 -3.012 5.123 1.00 98.31 253 HIS A O 1
ATOM 2067 N N . THR A 1 254 ? -14.670 -4.489 3.609 1.00 98.12 254 THR A N 1
ATOM 2068 C CA . THR A 1 254 ? -13.821 -3.525 2.897 1.00 98.12 254 THR A CA 1
ATOM 2069 C C . THR A 1 254 ? -14.674 -2.417 2.274 1.00 98.12 254 THR A C 1
ATOM 2071 O O . THR A 1 254 ? -14.411 -1.241 2.509 1.00 98.12 254 THR A O 1
ATOM 2074 N N . ALA A 1 255 ? -15.738 -2.767 1.545 1.00 96.56 255 ALA A N 1
ATOM 2075 C CA . ALA A 1 255 ? -16.649 -1.796 0.941 1.00 96.56 255 ALA A CA 1
ATOM 2076 C C . ALA A 1 255 ? -17.340 -0.911 1.993 1.00 96.56 255 ALA A C 1
ATOM 2078 O O . ALA A 1 255 ? -17.404 0.303 1.814 1.00 96.56 255 ALA A O 1
ATOM 2079 N N . ASN A 1 256 ? -17.790 -1.493 3.112 1.00 97.50 256 ASN A N 1
ATOM 2080 C CA . ASN A 1 256 ? -18.383 -0.741 4.221 1.00 97.50 256 ASN A CA 1
ATOM 2081 C C . ASN A 1 256 ? -17.393 0.269 4.823 1.00 97.50 256 ASN A C 1
ATOM 2083 O O . ASN A 1 256 ? -17.741 1.429 5.028 1.00 97.50 256 ASN A O 1
ATOM 2087 N N . PHE A 1 257 ? -16.143 -0.144 5.056 1.00 98.00 257 PHE A N 1
ATOM 2088 C CA . PHE A 1 257 ? -15.093 0.759 5.528 1.00 98.00 257 PHE A CA 1
ATOM 2089 C C . PHE A 1 257 ? -14.868 1.922 4.549 1.00 98.00 257 PHE A C 1
ATOM 2091 O O . PHE A 1 257 ? -14.884 3.082 4.962 1.00 98.00 257 PHE A O 1
ATOM 2098 N N . PHE A 1 258 ? -14.740 1.636 3.247 1.00 97.38 258 PHE A N 1
ATOM 2099 C CA . PHE A 1 258 ? -14.573 2.676 2.227 1.00 97.38 258 PHE A CA 1
ATOM 2100 C C . PHE A 1 258 ? -15.754 3.644 2.173 1.00 97.38 258 PHE A C 1
ATOM 2102 O O . PHE A 1 258 ? -15.547 4.857 2.176 1.00 97.38 258 PHE A O 1
ATOM 2109 N N . TYR A 1 259 ? -16.982 3.126 2.182 1.00 95.75 259 TYR A N 1
ATOM 2110 C CA . TYR A 1 259 ? -18.195 3.939 2.208 1.00 95.75 259 TYR A CA 1
ATOM 2111 C C . TYR A 1 259 ? -18.174 4.952 3.361 1.00 95.75 259 TYR A C 1
ATOM 2113 O O . TYR A 1 259 ? -18.387 6.145 3.143 1.00 95.75 259 TYR A O 1
ATOM 2121 N N . ARG A 1 260 ? -17.840 4.499 4.574 1.00 96.81 260 ARG A N 1
ATOM 2122 C CA . ARG A 1 260 ? -17.806 5.354 5.768 1.00 96.81 260 ARG A CA 1
ATOM 2123 C C . ARG A 1 260 ? -16.719 6.421 5.700 1.00 96.81 260 ARG A C 1
ATOM 2125 O O . ARG A 1 260 ? -17.006 7.583 5.969 1.00 96.81 260 ARG A O 1
ATOM 2132 N N . ILE A 1 261 ? -15.497 6.072 5.287 1.00 95.69 261 ILE A N 1
ATOM 2133 C CA . ILE A 1 261 ? -14.412 7.066 5.229 1.00 95.69 261 ILE A CA 1
ATOM 2134 C C . ILE A 1 261 ? -14.658 8.135 4.159 1.00 95.69 261 ILE A C 1
ATOM 2136 O O . ILE A 1 261 ? -14.351 9.299 4.398 1.00 95.69 261 ILE A O 1
ATOM 2140 N N . ILE A 1 262 ? -15.225 7.772 3.000 1.00 93.56 262 ILE A N 1
ATOM 2141 C CA . ILE A 1 262 ? -15.463 8.720 1.898 1.00 93.56 262 ILE A CA 1
ATOM 2142 C C . ILE A 1 262 ? -16.601 9.674 2.236 1.00 93.56 262 ILE A C 1
ATOM 2144 O O . ILE A 1 262 ? -16.531 10.842 1.854 1.00 93.56 262 ILE A O 1
ATOM 2148 N N . ARG A 1 263 ? -17.624 9.193 2.957 1.00 92.56 263 ARG A N 1
ATOM 2149 C CA . ARG A 1 263 ? -18.719 10.034 3.456 1.00 92.56 263 ARG A CA 1
ATOM 2150 C C . ARG A 1 263 ? -18.212 11.200 4.298 1.00 92.56 263 ARG A C 1
ATOM 2152 O O . ARG A 1 263 ? -18.748 12.293 4.171 1.00 92.56 263 ARG A O 1
ATOM 2159 N N . VAL A 1 264 ? -17.170 10.974 5.099 1.00 94.00 264 VAL A N 1
ATOM 2160 C CA . VAL A 1 264 ? -16.522 12.030 5.888 1.00 94.00 264 VAL A CA 1
ATOM 2161 C C . VAL A 1 264 ? -15.546 12.840 5.036 1.00 94.00 264 VAL A C 1
ATOM 2163 O O . VAL A 1 264 ? -15.559 14.068 5.066 1.00 94.00 264 VAL A O 1
ATOM 2166 N N . THR A 1 265 ? -14.668 12.180 4.273 1.00 92.94 265 THR A N 1
ATOM 2167 C CA . THR A 1 265 ? -13.700 12.874 3.416 1.00 92.94 265 THR A CA 1
ATOM 2168 C C . THR A 1 265 ? -13.149 12.001 2.291 1.00 92.94 265 THR A C 1
ATOM 2170 O O . THR A 1 265 ? -12.673 10.884 2.491 1.00 92.94 265 THR A O 1
ATOM 2173 N N . ALA A 1 266 ? -13.094 12.561 1.081 1.00 91.56 266 ALA A N 1
ATOM 2174 C CA . ALA A 1 266 ? -12.456 11.920 -0.067 1.00 91.56 266 ALA A CA 1
ATOM 2175 C C . ALA A 1 266 ? -10.922 12.088 -0.091 1.00 91.56 266 ALA A C 1
ATOM 2177 O O . ALA A 1 266 ? -10.260 11.539 -0.969 1.00 91.56 266 ALA A O 1
ATOM 2178 N N . GLN A 1 267 ? -10.309 12.819 0.851 1.00 91.69 267 GLN A N 1
ATOM 2179 C CA . GLN A 1 267 ? -8.863 13.104 0.818 1.00 91.69 267 GLN A CA 1
ATOM 2180 C C . GLN A 1 267 ? -7.976 11.850 0.914 1.00 91.69 267 GLN A C 1
ATOM 2182 O O . GLN A 1 267 ? -6.810 11.886 0.501 1.00 91.69 267 GLN A O 1
ATOM 2187 N N . TRP A 1 268 ? -8.526 10.728 1.388 1.00 93.12 268 TRP A N 1
ATOM 2188 C CA . TRP A 1 268 ? -7.849 9.433 1.461 1.00 93.12 268 TRP A CA 1
ATOM 2189 C C . TRP A 1 268 ? -7.407 8.880 0.098 1.00 93.12 268 TRP A C 1
ATOM 2191 O O . TRP A 1 268 ? -6.477 8.076 0.056 1.00 93.12 268 TRP A O 1
ATOM 2201 N N . VAL A 1 269 ? -7.952 9.376 -1.024 1.00 91.44 269 VAL A N 1
ATOM 2202 C CA . VAL A 1 269 ? -7.477 9.025 -2.382 1.00 91.44 269 VAL A CA 1
ATOM 2203 C C . VAL A 1 269 ? -6.012 9.414 -2.631 1.00 91.44 269 VAL A C 1
ATOM 2205 O O . VAL A 1 269 ? -5.344 8.863 -3.505 1.00 91.44 269 VAL A O 1
ATOM 2208 N N . ASN A 1 270 ? -5.465 10.325 -1.820 1.00 90.75 270 ASN A N 1
ATOM 2209 C CA . ASN A 1 270 ? -4.049 10.697 -1.851 1.00 90.75 270 ASN A CA 1
ATOM 2210 C C . ASN A 1 270 ? -3.141 9.693 -1.125 1.00 90.75 270 ASN A C 1
ATOM 2212 O O . ASN A 1 270 ? -1.923 9.876 -1.085 1.00 90.75 270 ASN A O 1
ATOM 2216 N N . LYS A 1 271 ? -3.711 8.651 -0.510 1.00 93.69 271 LYS A N 1
ATOM 2217 C CA . LYS A 1 271 ? -2.987 7.608 0.219 1.00 93.69 271 LYS A CA 1
ATOM 2218 C C . LYS A 1 271 ? -3.107 6.279 -0.540 1.00 93.69 271 LYS A C 1
ATOM 2220 O O . LYS A 1 271 ? -4.017 5.503 -0.265 1.00 93.69 271 LYS A O 1
ATOM 2225 N N . PRO A 1 272 ? -2.157 5.949 -1.437 1.00 93.56 272 PRO A N 1
ATOM 2226 C CA . PRO A 1 272 ? -2.162 4.728 -2.254 1.00 93.56 272 PRO A CA 1
ATOM 2227 C C . PRO A 1 272 ? -2.485 3.426 -1.522 1.00 93.56 272 PRO A C 1
ATOM 2229 O O . PRO A 1 272 ? -3.120 2.542 -2.083 1.00 93.56 272 PRO A O 1
ATOM 2232 N N . LYS A 1 273 ? -2.058 3.307 -0.261 1.00 95.06 273 LYS A N 1
ATOM 2233 C CA . LYS A 1 273 ? -2.287 2.120 0.569 1.00 95.06 273 LYS A CA 1
ATOM 2234 C C . LYS A 1 273 ? -3.776 1.819 0.775 1.00 95.06 273 LYS A C 1
ATOM 2236 O O . LYS A 1 273 ? -4.137 0.654 0.846 1.00 95.06 273 LYS A O 1
ATOM 2241 N N . PHE A 1 274 ? -4.637 2.838 0.783 1.00 96.56 274 PHE A N 1
ATOM 2242 C CA . PHE A 1 274 ? -6.084 2.632 0.793 1.00 96.56 274 PHE A CA 1
ATOM 2243 C C . PHE A 1 274 ? -6.534 1.923 -0.489 1.00 96.56 274 PHE A C 1
ATOM 2245 O O . PHE A 1 274 ? -7.165 0.882 -0.417 1.00 96.56 274 PHE A O 1
ATOM 2252 N N . HIS A 1 275 ? -6.125 2.385 -1.669 1.00 96.50 275 HIS A N 1
ATOM 2253 C CA . HIS A 1 275 ? -6.449 1.666 -2.902 1.00 96.50 275 HIS A CA 1
ATOM 2254 C C . HIS A 1 275 ? -5.872 0.241 -2.922 1.00 96.50 275 HIS A C 1
ATOM 2256 O O . HIS A 1 275 ? -6.552 -0.698 -3.323 1.00 96.50 275 HIS A O 1
ATOM 2262 N N . ILE A 1 276 ? -4.630 0.057 -2.460 1.00 96.19 276 ILE A N 1
ATOM 2263 C CA . ILE A 1 276 ? -3.979 -1.262 -2.431 1.00 96.19 276 ILE A CA 1
ATOM 2264 C C . ILE A 1 276 ? -4.758 -2.254 -1.544 1.00 96.19 276 ILE A C 1
ATOM 2266 O O . ILE A 1 276 ? -4.839 -3.430 -1.888 1.00 96.19 276 ILE A O 1
ATOM 2270 N N . LEU A 1 277 ? -5.402 -1.789 -0.465 1.00 97.56 277 LEU A N 1
ATOM 2271 C CA . LEU A 1 277 ? -6.246 -2.620 0.402 1.00 97.56 277 LEU A CA 1
ATOM 2272 C C . LEU A 1 277 ? -7.396 -3.311 -0.354 1.00 97.56 277 LEU A C 1
ATOM 2274 O O . LEU A 1 277 ? -7.764 -4.426 0.006 1.00 97.56 277 LEU A O 1
ATOM 2278 N N . LEU A 1 278 ? -7.918 -2.718 -1.435 1.00 97.31 278 LEU A N 1
ATOM 2279 C CA . LEU A 1 278 ? -8.970 -3.338 -2.260 1.00 97.31 278 LEU A CA 1
ATOM 2280 C C . LEU A 1 278 ? -8.524 -4.655 -2.916 1.00 97.31 278 LEU A C 1
ATOM 2282 O O . LEU A 1 278 ? -9.366 -5.476 -3.277 1.00 97.31 278 LEU A O 1
ATOM 2286 N N . HIS A 1 279 ? -7.212 -4.872 -3.044 1.00 97.25 279 HIS A N 1
ATOM 2287 C CA . HIS A 1 279 ? -6.618 -6.081 -3.622 1.00 97.25 279 HIS A CA 1
ATOM 2288 C C . HIS A 1 279 ? -6.279 -7.148 -2.565 1.00 97.25 279 HIS A C 1
ATOM 2290 O O . HIS A 1 279 ? -5.806 -8.232 -2.914 1.00 97.25 279 HIS A O 1
ATOM 2296 N N . LEU A 1 280 ? -6.519 -6.882 -1.270 1.00 97.62 280 LEU A N 1
ATOM 2297 C CA . LEU A 1 280 ? -6.202 -7.821 -0.184 1.00 97.62 280 LEU A CA 1
ATOM 2298 C C . LEU A 1 280 ? -6.970 -9.136 -0.335 1.00 97.62 280 LEU A C 1
ATOM 2300 O O . LEU A 1 280 ? -6.401 -10.207 -0.153 1.00 97.62 280 LEU A O 1
ATOM 2304 N N . ALA A 1 281 ? -8.243 -9.058 -0.723 1.00 97.31 281 ALA A N 1
ATOM 2305 C CA . ALA A 1 281 ? -9.077 -10.231 -0.952 1.00 97.31 281 ALA A CA 1
ATOM 2306 C C . ALA A 1 281 ? -8.492 -11.138 -2.050 1.00 97.31 281 ALA A C 1
ATOM 2308 O O . ALA A 1 281 ? -8.364 -12.345 -1.852 1.00 97.31 281 ALA A O 1
ATOM 2309 N N . ASP A 1 282 ? -8.043 -10.557 -3.167 1.00 96.81 282 ASP A N 1
ATOM 2310 C CA . ASP A 1 282 ? -7.418 -11.317 -4.255 1.00 96.81 282 ASP A CA 1
ATOM 2311 C C . ASP A 1 282 ? -6.081 -11.946 -3.806 1.00 96.81 282 ASP A C 1
ATOM 2313 O O . ASP A 1 282 ? -5.809 -13.104 -4.121 1.00 96.81 282 ASP A O 1
ATOM 2317 N N . SER A 1 283 ? -5.293 -11.236 -2.984 1.00 97.00 283 SER A N 1
ATOM 2318 C CA . SER A 1 283 ? -4.063 -11.782 -2.382 1.00 97.00 283 SER A CA 1
ATOM 2319 C C . SER A 1 283 ? -4.355 -12.964 -1.456 1.00 97.00 283 SER A C 1
ATOM 2321 O O . SER A 1 283 ? -3.713 -14.004 -1.572 1.00 97.00 283 SER A O 1
ATOM 2323 N N . ILE A 1 284 ?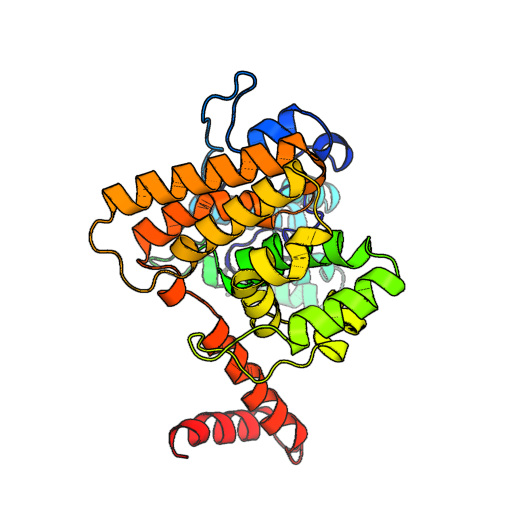 -5.356 -12.846 -0.577 1.00 97.69 284 ILE A N 1
ATOM 2324 C CA . ILE A 1 284 ? -5.721 -13.925 0.351 1.00 97.69 284 ILE A CA 1
ATOM 2325 C C . ILE A 1 284 ? -6.235 -15.155 -0.397 1.00 97.69 284 ILE A C 1
ATOM 2327 O O . ILE A 1 284 ? -5.935 -16.286 -0.023 1.00 97.69 284 ILE A O 1
ATOM 2331 N N . ARG A 1 285 ? -6.978 -14.956 -1.491 1.00 97.19 285 ARG A N 1
ATOM 2332 C CA . ARG A 1 285 ? -7.458 -16.075 -2.306 1.00 97.19 285 ARG A CA 1
ATOM 2333 C C . ARG A 1 285 ? -6.308 -16.876 -2.915 1.00 97.19 285 ARG A C 1
ATOM 2335 O O . ARG A 1 285 ? -6.420 -18.090 -3.033 1.00 97.19 285 ARG A O 1
ATOM 2342 N N . ARG A 1 286 ? -5.227 -16.197 -3.308 1.00 96.00 286 ARG A N 1
ATOM 2343 C CA . ARG A 1 286 ? -4.065 -16.812 -3.961 1.00 96.00 286 ARG A CA 1
ATOM 2344 C C . ARG A 1 286 ? -3.074 -17.422 -2.970 1.00 96.00 286 ARG A C 1
ATOM 2346 O O . ARG A 1 286 ? -2.557 -18.499 -3.235 1.00 96.00 286 ARG A O 1
ATOM 2353 N N . PHE A 1 287 ? -2.806 -16.741 -1.858 1.00 95.56 287 PHE A N 1
ATOM 2354 C CA . PHE A 1 287 ? -1.717 -17.093 -0.936 1.00 95.56 287 PHE A CA 1
ATOM 2355 C C . PHE A 1 287 ? -2.189 -17.610 0.427 1.00 95.56 287 PHE A C 1
ATOM 2357 O O . PHE A 1 287 ? -1.365 -17.923 1.284 1.00 95.56 287 PHE A O 1
ATOM 2364 N N . GLY A 1 288 ? -3.502 -17.704 0.643 1.00 96.06 288 GLY A N 1
ATOM 2365 C CA . GLY A 1 288 ? -4.078 -18.038 1.940 1.00 96.06 288 GLY A CA 1
ATOM 2366 C C . GLY A 1 288 ? -4.134 -16.832 2.888 1.00 96.06 288 GLY A C 1
ATOM 2367 O O . GLY A 1 288 ? -4.051 -15.685 2.447 1.00 96.06 288 GLY A O 1
ATOM 2368 N N . PRO A 1 289 ? -4.318 -17.061 4.199 1.00 96.50 289 PRO A N 1
ATOM 2369 C CA . PRO A 1 289 ? -4.451 -15.992 5.185 1.00 96.50 289 PRO A CA 1
ATOM 2370 C C . PRO A 1 289 ? -3.321 -14.957 5.107 1.00 96.50 289 PRO A C 1
ATOM 2372 O O . PRO A 1 289 ? -2.152 -15.311 4.955 1.00 96.50 289 PRO A O 1
ATOM 2375 N N . ALA A 1 290 ? -3.643 -13.668 5.256 1.00 95.88 290 ALA A N 1
ATOM 2376 C CA . ALA A 1 290 ? -2.670 -12.602 5.005 1.00 95.88 290 ALA A CA 1
ATOM 2377 C C . ALA A 1 290 ? -1.476 -12.584 5.966 1.00 95.88 290 ALA A C 1
ATOM 2379 O O . ALA A 1 290 ? -0.409 -12.056 5.651 1.00 95.88 290 ALA A O 1
ATOM 2380 N N . THR A 1 291 ? -1.624 -13.228 7.121 1.00 92.00 291 THR A N 1
ATOM 2381 C CA . THR A 1 291 ? -0.535 -13.455 8.068 1.00 92.00 291 THR A CA 1
ATOM 2382 C C . THR A 1 291 ? 0.593 -14.318 7.493 1.00 92.00 291 THR A C 1
ATOM 2384 O O . THR A 1 291 ? 1.716 -14.214 7.980 1.00 92.00 291 THR A O 1
ATOM 2387 N N . LEU A 1 292 ? 0.333 -15.140 6.465 1.00 91.56 292 LEU A N 1
ATOM 2388 C CA . LEU A 1 292 ? 1.341 -15.996 5.824 1.00 91.56 292 LEU A CA 1
ATOM 2389 C C . LEU A 1 292 ? 2.349 -15.215 4.975 1.00 91.56 292 LEU A C 1
ATOM 2391 O O . LEU A 1 292 ? 3.493 -15.637 4.848 1.00 91.56 292 LEU A O 1
ATOM 2395 N N . PHE A 1 293 ? 1.943 -14.072 4.423 1.00 90.06 293 PHE A N 1
ATOM 2396 C CA . PHE A 1 293 ? 2.794 -13.208 3.598 1.00 90.06 293 PHE A CA 1
ATOM 2397 C C . PHE A 1 293 ? 3.058 -11.840 4.245 1.00 90.06 293 PHE A C 1
ATOM 2399 O O . PHE A 1 293 ? 3.444 -10.887 3.571 1.00 90.06 293 PHE A O 1
ATOM 2406 N N . SER A 1 294 ? 2.869 -11.743 5.564 1.00 86.56 294 SER A N 1
ATOM 2407 C CA . SER A 1 294 ? 3.303 -10.586 6.350 1.00 86.56 294 SER A CA 1
ATOM 2408 C C . SER A 1 294 ? 4.827 -10.551 6.454 1.00 86.56 294 SER A C 1
ATOM 2410 O O . SER A 1 294 ? 5.464 -11.557 6.779 1.00 86.56 294 SER A O 1
ATOM 2412 N N . THR A 1 295 ? 5.428 -9.381 6.241 1.00 82.38 295 THR A N 1
ATOM 2413 C CA . THR A 1 295 ? 6.886 -9.216 6.330 1.00 82.38 295 THR A CA 1
ATOM 2414 C C . THR A 1 295 ? 7.371 -8.906 7.741 1.00 82.38 295 THR A C 1
ATOM 2416 O O . THR A 1 295 ? 8.574 -8.810 7.946 1.00 82.38 295 THR A O 1
ATOM 2419 N N . GLU A 1 296 ? 6.485 -8.798 8.736 1.00 78.88 296 GLU A N 1
ATOM 2420 C CA . GLU A 1 296 ? 6.831 -8.418 10.117 1.00 78.88 296 GLU A CA 1
ATOM 2421 C C . GLU A 1 296 ? 7.940 -9.293 10.719 1.00 78.88 296 GLU A C 1
ATOM 2423 O O . GLU A 1 296 ? 8.900 -8.779 11.298 1.00 78.88 296 GLU A O 1
ATOM 2428 N N . LYS A 1 297 ? 7.858 -10.616 10.519 1.00 74.62 297 LYS A N 1
ATOM 2429 C CA . LYS A 1 297 ? 8.911 -11.544 10.958 1.00 74.62 297 LYS A CA 1
ATOM 2430 C C . LYS A 1 297 ? 10.231 -11.261 10.245 1.00 74.62 297 LYS A C 1
ATOM 2432 O O . LYS A 1 297 ? 11.250 -11.124 10.913 1.00 74.62 297 LYS A O 1
ATOM 2437 N N . PHE A 1 298 ? 10.217 -11.111 8.922 1.00 76.81 298 PHE A N 1
ATOM 2438 C CA . PHE A 1 298 ? 11.422 -10.804 8.148 1.00 76.81 298 PHE A CA 1
ATOM 2439 C C . PHE A 1 298 ? 12.040 -9.457 8.542 1.00 76.81 298 PHE A C 1
ATOM 2441 O O . PHE A 1 298 ? 13.257 -9.343 8.655 1.00 76.81 298 PHE A O 1
ATOM 2448 N N . GLU A 1 299 ? 11.223 -8.447 8.834 1.00 78.69 299 GLU A N 1
ATOM 2449 C CA . GLU A 1 299 ? 11.704 -7.133 9.255 1.00 78.69 299 GLU A CA 1
ATOM 2450 C C . GLU A 1 299 ? 12.292 -7.120 10.662 1.00 78.69 299 GLU A C 1
ATOM 2452 O O . GLU A 1 299 ? 13.211 -6.338 10.921 1.00 78.69 299 GLU A O 1
ATOM 2457 N N . SER A 1 300 ? 11.837 -7.997 11.562 1.00 76.75 300 SER A N 1
ATOM 2458 C CA . SER A 1 300 ? 12.459 -8.141 12.884 1.00 76.75 300 SER A CA 1
ATOM 2459 C C . SER A 1 300 ? 13.942 -8.536 12.790 1.00 76.75 300 SER A C 1
ATOM 2461 O O . SER A 1 300 ? 14.761 -8.036 13.568 1.00 76.75 300 SER A O 1
ATOM 2463 N N . TYR A 1 301 ? 14.335 -9.293 11.756 1.00 78.69 301 TYR A N 1
ATOM 2464 C CA . TYR A 1 301 ? 15.739 -9.633 11.494 1.00 78.69 301 TYR A CA 1
ATOM 2465 C C . TYR A 1 301 ? 16.605 -8.426 11.108 1.00 78.69 301 TYR A C 1
ATOM 2467 O O . TYR A 1 301 ? 17.820 -8.455 11.320 1.00 78.69 301 TYR A O 1
ATOM 2475 N N . ASN A 1 302 ? 16.017 -7.312 10.652 1.00 80.56 302 ASN A N 1
ATOM 2476 C CA . ASN A 1 302 ? 16.767 -6.063 10.474 1.00 80.56 302 ASN A CA 1
ATOM 2477 C C . ASN A 1 302 ? 17.333 -5.545 11.805 1.00 80.56 302 ASN A C 1
ATOM 2479 O O . ASN A 1 302 ? 18.302 -4.788 11.807 1.00 80.56 302 ASN A O 1
ATOM 2483 N N . GLY A 1 303 ? 16.730 -5.903 12.945 1.00 79.88 303 GLY A N 1
ATOM 2484 C CA . GLY A 1 303 ? 17.306 -5.653 14.266 1.00 79.88 303 GLY A CA 1
ATOM 2485 C C . GLY A 1 303 ? 18.613 -6.420 14.462 1.00 79.88 303 GLY A C 1
ATOM 2486 O O . GLY A 1 303 ? 19.631 -5.811 14.775 1.00 79.88 303 GLY A O 1
ATOM 2487 N N . VAL A 1 304 ? 18.609 -7.726 14.175 1.00 79.81 304 VAL A N 1
ATOM 2488 C CA . VAL A 1 304 ? 19.787 -8.608 14.279 1.00 79.81 304 VAL A CA 1
ATOM 2489 C C . VAL A 1 304 ? 20.935 -8.105 13.404 1.00 79.81 304 VAL A C 1
ATOM 2491 O O . VAL A 1 304 ? 22.059 -7.954 13.884 1.00 79.81 304 VAL A O 1
ATOM 2494 N N . LEU A 1 305 ? 20.647 -7.768 12.142 1.00 82.62 305 LEU A N 1
ATOM 2495 C CA . LEU A 1 305 ? 21.645 -7.230 11.211 1.00 82.62 305 LEU A CA 1
ATOM 2496 C C . LEU A 1 305 ? 22.237 -5.903 11.705 1.00 82.62 305 LEU A C 1
ATOM 2498 O O . LEU A 1 305 ? 23.453 -5.713 11.660 1.00 82.62 305 LEU A O 1
ATOM 2502 N N . ARG A 1 306 ? 21.398 -4.993 12.221 1.00 83.00 306 ARG A N 1
ATOM 2503 C CA . ARG A 1 306 ? 21.857 -3.714 12.785 1.00 83.00 306 ARG A CA 1
ATOM 2504 C C . ARG A 1 306 ? 22.742 -3.924 14.010 1.00 83.00 306 ARG A C 1
ATOM 2506 O O . ARG A 1 306 ? 23.816 -3.336 14.065 1.00 83.00 306 ARG A O 1
ATOM 2513 N N . THR A 1 307 ? 22.356 -4.794 14.939 1.00 83.69 307 THR A N 1
ATOM 2514 C CA . THR A 1 307 ? 23.173 -5.139 16.113 1.00 83.69 307 THR A CA 1
ATOM 2515 C C . THR A 1 307 ? 24.521 -5.727 15.692 1.00 83.69 307 THR A C 1
ATOM 2517 O O . THR A 1 307 ? 25.571 -5.278 16.156 1.00 83.69 307 THR A O 1
ATOM 2520 N N . ALA A 1 308 ? 24.522 -6.679 14.753 1.00 83.56 308 ALA A N 1
ATOM 2521 C CA . ALA A 1 308 ? 25.746 -7.275 14.224 1.00 83.56 308 ALA A CA 1
ATOM 2522 C C . ALA A 1 308 ? 26.683 -6.225 13.603 1.00 83.56 308 ALA A C 1
ATOM 2524 O O . ALA A 1 308 ? 27.892 -6.282 13.843 1.00 83.56 308 ALA A O 1
ATOM 2525 N N . SER A 1 309 ? 26.117 -5.258 12.872 1.00 83.75 309 SER A N 1
ATOM 2526 C CA . SER A 1 309 ? 26.839 -4.140 12.262 1.00 83.75 309 SER A CA 1
ATOM 2527 C C . SER A 1 309 ? 27.396 -3.152 13.291 1.00 83.75 309 SER A C 1
ATOM 2529 O O . SER A 1 309 ? 28.548 -2.742 13.170 1.00 83.75 309 SER A O 1
ATOM 2531 N N . THR A 1 310 ? 26.609 -2.756 14.297 1.00 85.31 310 THR A N 1
ATOM 2532 C CA . THR A 1 310 ? 27.038 -1.810 15.344 1.00 85.31 310 THR A CA 1
ATOM 2533 C C . THR A 1 310 ? 28.205 -2.370 16.154 1.00 85.31 310 THR A C 1
ATOM 2535 O O . THR A 1 310 ? 29.133 -1.634 16.475 1.00 85.31 310 THR A O 1
ATOM 2538 N N . HIS A 1 311 ? 28.192 -3.679 16.419 1.00 81.00 311 HIS A N 1
ATOM 2539 C CA . HIS A 1 311 ? 29.222 -4.386 17.184 1.00 81.00 311 HIS A CA 1
ATOM 2540 C C . HIS A 1 311 ? 30.230 -5.150 16.299 1.00 81.00 311 HIS A C 1
ATOM 2542 O O . HIS A 1 311 ? 30.805 -6.148 16.742 1.00 81.00 311 HIS A O 1
ATOM 2548 N N . SER A 1 312 ? 30.404 -4.776 15.027 1.00 80.75 312 SER A N 1
ATOM 2549 C CA . SER A 1 312 ? 31.494 -5.299 14.185 1.00 80.75 312 SER A CA 1
ATOM 2550 C C . SER A 1 312 ? 32.771 -4.492 14.437 1.00 80.75 312 SER A C 1
ATOM 2552 O O . SER A 1 312 ? 32.713 -3.284 14.661 1.00 80.75 312 SER A O 1
ATOM 2554 N N . ASN A 1 313 ? 33.932 -5.147 14.342 1.00 83.44 313 ASN A N 1
ATOM 2555 C CA . ASN A 1 313 ? 35.240 -4.476 14.340 1.00 83.44 313 ASN A CA 1
ATOM 2556 C C . ASN A 1 313 ? 35.489 -3.657 13.053 1.00 83.44 313 ASN A C 1
ATOM 2558 O O . ASN A 1 313 ? 36.499 -2.969 12.945 1.00 83.44 313 ASN A O 1
ATOM 2562 N N . ARG A 1 314 ? 34.559 -3.729 12.086 1.00 81.56 314 ARG A N 1
ATOM 2563 C CA . ARG A 1 314 ? 34.536 -3.030 10.795 1.00 81.56 314 ARG A CA 1
ATOM 2564 C C . ARG A 1 314 ? 35.664 -3.387 9.826 1.00 81.56 314 ARG A C 1
ATOM 2566 O O . ARG A 1 314 ? 35.778 -2.743 8.788 1.00 81.56 314 ARG A O 1
ATOM 2573 N N . ILE A 1 315 ? 36.434 -4.436 10.106 1.00 83.44 315 ILE A N 1
ATOM 2574 C CA . ILE A 1 315 ? 37.508 -4.916 9.226 1.00 83.44 315 ILE A CA 1
ATOM 2575 C C . ILE A 1 315 ? 36.910 -5.665 8.028 1.00 83.44 315 ILE A C 1
ATOM 2577 O O . ILE A 1 315 ? 37.333 -5.467 6.892 1.00 83.44 315 ILE A O 1
ATOM 2581 N N . CYS A 1 316 ? 35.882 -6.488 8.262 1.00 83.31 316 CYS A N 1
ATOM 2582 C CA . CYS A 1 316 ? 35.133 -7.157 7.198 1.00 83.31 316 CYS A CA 1
ATOM 2583 C C . CYS A 1 316 ? 33.628 -7.227 7.531 1.00 83.31 316 CYS A C 1
ATOM 2585 O O . CYS A 1 316 ? 33.098 -8.312 7.786 1.00 83.31 316 CYS A O 1
ATOM 2587 N N . PRO A 1 317 ? 32.904 -6.086 7.504 1.00 81.44 317 PRO A N 1
ATOM 2588 C CA . PRO A 1 317 ? 31.519 -6.010 7.978 1.00 81.44 317 PRO A CA 1
ATOM 2589 C C . PRO A 1 317 ? 30.592 -7.037 7.321 1.00 81.44 317 PRO A C 1
ATOM 2591 O O . PRO A 1 317 ? 29.770 -7.644 7.996 1.00 81.44 317 PRO A O 1
ATOM 2594 N N . GLY A 1 318 ? 30.746 -7.270 6.011 1.00 83.31 318 GLY A N 1
ATOM 2595 C CA . GLY A 1 318 ? 29.923 -8.235 5.279 1.00 83.31 318 GLY A CA 1
ATOM 2596 C C . GLY A 1 318 ? 30.093 -9.670 5.781 1.00 83.31 318 GLY A C 1
ATOM 2597 O O . GLY A 1 318 ? 29.100 -10.361 5.998 1.00 83.31 318 GLY A O 1
ATOM 2598 N N . ARG A 1 319 ? 31.339 -10.103 6.022 1.00 84.19 319 ARG A N 1
ATOM 2599 C CA . ARG A 1 319 ? 31.644 -11.439 6.554 1.00 84.19 319 ARG A CA 1
ATOM 2600 C C . ARG A 1 319 ? 31.163 -11.578 7.995 1.00 84.19 319 ARG A C 1
ATOM 2602 O O . ARG A 1 319 ? 30.505 -12.561 8.315 1.00 84.19 319 ARG A O 1
ATOM 2609 N N . ASP A 1 320 ? 31.454 -10.596 8.843 1.00 82.94 320 ASP A N 1
ATOM 2610 C CA . ASP A 1 320 ? 31.101 -10.640 10.266 1.00 82.94 320 ASP A CA 1
ATOM 2611 C C . ASP A 1 320 ? 29.586 -10.663 10.478 1.00 82.94 320 ASP A C 1
ATOM 2613 O O . ASP A 1 320 ? 29.081 -11.431 11.296 1.00 82.94 320 ASP A O 1
ATOM 2617 N N . ILE A 1 321 ? 28.853 -9.831 9.729 1.00 84.94 321 ILE A N 1
ATOM 2618 C CA . ILE A 1 321 ? 27.390 -9.798 9.771 1.00 84.94 321 ILE A CA 1
ATOM 2619 C C . ILE A 1 321 ? 26.829 -11.128 9.268 1.00 84.94 321 ILE A C 1
ATOM 2621 O O . ILE A 1 321 ? 25.941 -11.669 9.917 1.00 84.94 321 ILE A O 1
ATOM 2625 N N . ALA A 1 322 ? 27.362 -11.686 8.174 1.00 84.69 322 ALA A N 1
ATOM 2626 C CA . ALA A 1 322 ? 26.915 -12.977 7.654 1.00 84.69 322 ALA A CA 1
ATOM 2627 C C . ALA A 1 322 ? 27.138 -14.122 8.659 1.00 84.69 322 ALA A C 1
ATOM 2629 O O . ALA A 1 322 ? 26.224 -14.911 8.881 1.00 84.69 322 ALA A O 1
ATOM 2630 N N . ILE A 1 323 ? 28.305 -14.181 9.313 1.00 83.00 323 ILE A N 1
ATOM 2631 C CA . ILE A 1 323 ? 28.611 -15.194 10.339 1.00 83.00 323 ILE A CA 1
ATOM 2632 C C . ILE A 1 323 ? 27.695 -15.030 11.557 1.00 83.00 323 ILE A C 1
ATOM 2634 O O . ILE A 1 323 ? 27.086 -15.999 12.002 1.00 83.00 323 ILE A O 1
ATOM 2638 N N . LYS A 1 324 ? 27.546 -13.805 12.083 1.00 81.12 324 LYS A N 1
ATOM 2639 C CA . LYS A 1 324 ? 26.643 -13.536 13.216 1.00 81.12 324 LYS A CA 1
ATOM 2640 C C . LYS A 1 324 ? 25.188 -13.864 12.877 1.00 81.12 324 LYS A C 1
ATOM 2642 O O . LYS A 1 324 ? 24.482 -14.409 13.716 1.00 81.12 324 LYS A O 1
ATOM 2647 N N . PHE A 1 325 ? 24.748 -13.548 11.660 1.00 81.75 325 PHE A N 1
ATOM 2648 C CA . PHE A 1 325 ? 23.402 -13.853 11.185 1.00 81.75 325 PHE A CA 1
ATOM 2649 C C . PHE A 1 325 ? 23.173 -15.364 11.043 1.00 81.75 325 PHE A C 1
ATOM 2651 O O . PHE A 1 325 ? 22.135 -15.857 11.473 1.00 81.75 325 PHE A O 1
ATOM 2658 N N . ALA A 1 326 ? 24.153 -16.107 10.513 1.00 80.06 326 ALA A N 1
ATOM 2659 C CA . ALA A 1 326 ? 24.096 -17.566 10.402 1.00 80.06 326 ALA A CA 1
ATOM 2660 C C . ALA A 1 326 ? 24.042 -18.257 11.777 1.00 80.06 326 ALA A C 1
ATOM 2662 O O . ALA A 1 326 ? 23.270 -19.193 11.966 1.00 80.06 326 ALA A O 1
ATOM 2663 N N . ASN A 1 327 ? 24.798 -17.752 12.755 1.00 78.75 327 ASN A N 1
ATOM 2664 C CA . ASN A 1 327 ? 24.830 -18.300 14.114 1.00 78.75 327 ASN A CA 1
ATOM 2665 C C . ASN A 1 327 ? 23.596 -17.939 14.960 1.00 78.75 327 ASN A C 1
ATOM 2667 O O . ASN A 1 327 ? 23.412 -18.512 16.027 1.00 78.75 327 ASN A O 1
ATOM 2671 N N . PHE A 1 328 ? 22.736 -17.019 14.508 1.00 67.31 328 PHE A N 1
ATOM 2672 C CA . PHE A 1 328 ? 21.554 -16.592 15.267 1.00 67.31 328 PHE A CA 1
ATOM 2673 C C . PHE A 1 328 ? 20.495 -17.699 15.424 1.00 67.31 328 PHE A C 1
ATOM 2675 O O . PHE A 1 328 ? 19.670 -17.611 16.318 1.00 67.31 328 PHE A O 1
ATOM 2682 N N . HIS A 1 329 ? 20.505 -18.737 14.578 1.00 55.72 329 HIS A N 1
ATOM 2683 C CA . HIS A 1 329 ? 19.642 -19.920 14.744 1.00 55.72 329 HIS A CA 1
ATOM 2684 C C . HIS A 1 329 ? 20.188 -20.949 15.752 1.00 55.72 329 HIS A C 1
ATOM 2686 O O . HIS A 1 329 ? 19.474 -21.888 16.089 1.00 55.72 329 HIS A O 1
ATOM 2692 N N . ALA A 1 330 ? 21.447 -20.814 16.184 1.00 49.50 330 ALA A N 1
ATOM 2693 C CA . ALA A 1 330 ? 22.125 -21.751 17.085 1.00 49.50 330 ALA A CA 1
ATOM 2694 C C . ALA A 1 330 ? 22.189 -21.258 18.549 1.00 49.50 330 ALA A C 1
ATOM 2696 O O . ALA A 1 330 ? 22.854 -21.884 19.373 1.00 49.50 330 ALA A O 1
ATOM 2697 N N . LEU A 1 331 ? 21.523 -20.140 18.851 1.00 41.03 331 LEU A N 1
ATOM 2698 C CA . LEU A 1 331 ? 21.333 -19.531 20.173 1.00 41.03 331 LEU A CA 1
ATOM 2699 C C . LEU A 1 331 ? 19.833 -19.438 20.449 1.00 41.03 331 LEU A C 1
ATOM 2701 O O . LEU A 1 331 ? 19.459 -19.568 21.634 1.00 41.03 331 LEU A O 1
#

pLDDT: mean 91.92, std 6.96, range [41.03, 98.31]

Solvent-accessible surface area (backbone atoms only — not comparable to full-atom values): 18536 Å² total; per-residue (Å²): 110,67,34,61,65,47,27,22,41,64,31,67,90,37,49,25,36,47,66,46,29,64,48,62,37,98,41,78,76,44,52,77,35,71,72,37,48,26,50,55,69,25,25,42,99,84,68,48,84,39,74,58,57,67,47,52,46,69,55,53,50,52,51,53,56,50,42,55,50,34,50,74,76,65,41,62,67,58,24,58,51,50,32,58,72,71,31,46,37,45,69,59,32,46,55,53,61,78,39,44,85,40,68,72,48,36,54,50,52,53,52,29,61,77,76,41,51,72,74,55,42,54,70,59,78,72,43,83,97,62,40,52,30,75,73,58,59,60,37,42,49,58,32,40,30,65,24,50,48,40,52,50,50,43,57,54,62,68,67,49,51,71,72,53,46,54,51,38,28,54,37,50,67,68,51,85,53,92,91,48,102,64,74,88,81,54,33,66,54,60,63,77,40,50,91,73,60,54,56,71,57,42,50,49,46,58,78,38,35,84,72,50,46,44,93,81,44,57,73,68,54,45,53,33,52,54,31,47,42,55,37,46,56,62,57,64,30,80,74,76,95,49,66,66,65,48,47,54,49,51,52,51,36,50,50,51,29,52,54,45,44,44,74,78,44,64,72,58,72,69,38,38,37,56,46,49,54,74,45,36,60,62,31,29,74,74,67,41,43,45,61,76,64,38,52,64,70,65,54,54,47,55,52,57,52,48,53,38,55,73,74,41,94,65,84,53,51,70,59,55,30,50,52,52,59,64,50,59,81,79,110